Protein AF-0000000086629377 (afdb_homodimer)

Secondary structure (DSSP, 8-state):
--GGGSTT-HHHHHHHHHHHHHHHHHHHHSSSS--HHHHGGGEEEEEEEE-TTS-EEEHHHHHHHHHHS--SSEEEEEEEEEEEEEETTEEEEEEEEEEEESS-TT-EEEEEEEEEEEETTTEEEEEEEEEEEEEE-TTSHHHHHH------/--GGGSTT-HHHHHHHHHHHHHHHHHHHHSSTT--HHHHGGGEEEEEEEE-TTS-EEEHHHHHHHHHHS--SSEEEEEEEEEEEEEETTEEEEEEEEEEEESS-TT-EEEEEEEEEEEETTTEEEEEEEEEEEEEE-TTSHHHHHS------

Nearest PDB structures (foldseek):
  7ekr-assembly1_A  TM=8.069E-01  e=2.373E-04  Gloeocapsa sp. PCC 7513
  1tp6-assembly1_A  TM=6.733E-01  e=4.002E-05  Pseudomonas aeruginosa PAO1
  7qd2-assembly1_C  TM=7.505E-01  e=3.008E-04  Planktothrix agardhii
  7qd0-assembly1_A-2  TM=7.277E-01  e=2.518E-04  Planktothrix agardhii
  8pyh-assembly2_B  TM=7.110E-01  e=2.373E-04  Crinalium epipsammum PCC 9333

Structure (mmCIF, N/CA/C/O backbone):
data_AF-0000000086629377-model_v1
#
loop_
_entity.id
_entity.type
_entity.pdbx_description
1 polymer 'SnoaL-like domain-containing protein'
#
loop_
_atom_site.group_PDB
_atom_site.id
_atom_site.type_symbol
_atom_site.label_atom_id
_atom_site.label_alt_id
_atom_site.label_comp_id
_atom_site.label_asym_id
_atom_site.label_entity_id
_atom_site.label_seq_id
_atom_site.pdbx_PDB_ins_code
_atom_site.Cartn_x
_atom_site.Cartn_y
_atom_site.Cartn_z
_atom_site.occupancy
_atom_site.B_iso_or_equiv
_atom_site.auth_seq_id
_atom_site.auth_comp_id
_atom_site.auth_asym_id
_atom_site.auth_atom_id
_atom_site.pdbx_PDB_model_num
ATOM 1 N N . MET A 1 1 ? -25.188 3.139 -8.797 1 76.56 1 MET A N 1
ATOM 2 C CA . MET A 1 1 ? -23.922 2.58 -8.328 1 76.56 1 MET A CA 1
ATOM 3 C C . MET A 1 1 ? -24.156 1.277 -7.57 1 76.56 1 MET A C 1
ATOM 5 O O . MET A 1 1 ? -25.109 1.164 -6.793 1 76.56 1 MET A O 1
ATOM 9 N N . THR A 1 2 ? -23.484 0.171 -8.008 1 88.5 2 THR A N 1
ATOM 10 C CA . THR A 1 2 ? -23.625 -1.107 -7.316 1 88.5 2 THR A CA 1
ATOM 11 C C . THR A 1 2 ? -23.047 -1.029 -5.906 1 88.5 2 THR A C 1
ATOM 13 O O . THR A 1 2 ? -22.312 -0.097 -5.586 1 88.5 2 THR A O 1
ATOM 16 N N . ALA A 1 3 ? -23.453 -1.93 -5.082 1 90.88 3 ALA A N 1
ATOM 17 C CA . ALA A 1 3 ? -23.078 -1.904 -3.672 1 90.88 3 ALA A CA 1
ATOM 18 C C . ALA A 1 3 ? -21.562 -1.942 -3.514 1 90.88 3 ALA A C 1
ATOM 20 O O . ALA A 1 3 ? -21 -1.254 -2.656 1 90.88 3 ALA A O 1
ATOM 21 N N . ILE A 1 4 ? -20.875 -2.66 -4.344 1 93.69 4 ILE A N 1
ATOM 22 C CA . ILE A 1 4 ? -19.438 -2.814 -4.207 1 93.69 4 ILE A CA 1
ATOM 23 C C . ILE A 1 4 ? -18.734 -1.509 -4.578 1 93.69 4 ILE A C 1
ATOM 25 O O . ILE A 1 4 ? -17.625 -1.236 -4.121 1 93.69 4 ILE A O 1
ATOM 29 N N . GLN A 1 5 ? -19.375 -0.654 -5.352 1 93.06 5 GLN A N 1
ATOM 30 C CA . GLN A 1 5 ? -18.797 0.614 -5.773 1 93.06 5 GLN A CA 1
ATOM 31 C C . GLN A 1 5 ? -19.078 1.717 -4.758 1 93.06 5 GLN A C 1
ATOM 33 O O . GLN A 1 5 ? -18.562 2.826 -4.875 1 93.06 5 GLN A O 1
ATOM 38 N N . GLN A 1 6 ? -19.875 1.44 -3.785 1 90.5 6 GLN A N 1
ATOM 39 C CA . GLN A 1 6 ? -20.297 2.447 -2.816 1 90.5 6 GLN A CA 1
ATOM 40 C C . GLN A 1 6 ? -19.422 2.41 -1.565 1 90.5 6 GLN A C 1
ATOM 42 O O . GLN A 1 6 ? -19.484 1.453 -0.79 1 90.5 6 GLN A O 1
ATOM 47 N N . PRO A 1 7 ? -18.688 3.516 -1.317 1 89.19 7 PRO A N 1
ATOM 48 C CA . PRO A 1 7 ? -17.953 3.559 -0.053 1 89.19 7 PRO A CA 1
ATOM 49 C C . PRO A 1 7 ? -18.859 3.363 1.164 1 89.19 7 PRO A C 1
ATOM 51 O O . PRO A 1 7 ? -19.953 3.928 1.221 1 89.19 7 PRO A O 1
ATOM 54 N N . GLY A 1 8 ? -18.469 2.527 2.035 1 89.12 8 GLY A N 1
ATOM 55 C CA . GLY A 1 8 ? -19.25 2.312 3.248 1 89.12 8 GLY A CA 1
ATOM 56 C C . GLY A 1 8 ? -20.219 1.158 3.137 1 89.12 8 GLY A C 1
ATOM 57 O O . GLY A 1 8 ? -20.938 0.846 4.094 1 89.12 8 GLY A O 1
ATOM 58 N N . SER A 1 9 ? -20.312 0.507 1.993 1 93.38 9 SER A N 1
ATOM 59 C CA . SER A 1 9 ? -21.203 -0.633 1.85 1 93.38 9 SER A CA 1
ATOM 60 C C . SER A 1 9 ? -20.578 -1.904 2.418 1 93.38 9 SER A C 1
ATOM 62 O O . SER A 1 9 ? -19.359 -2.031 2.473 1 93.38 9 SER A O 1
ATOM 64 N N . ILE A 1 10 ? -21.422 -2.818 2.801 1 94.81 10 ILE A N 1
ATOM 65 C CA . ILE A 1 10 ? -20.969 -4.098 3.336 1 94.81 10 ILE A CA 1
ATOM 66 C C . ILE A 1 10 ? -20.281 -4.902 2.234 1 94.81 10 ILE A C 1
ATOM 68 O O . ILE A 1 10 ? -19.266 -5.555 2.477 1 94.81 10 ILE A O 1
ATOM 72 N N . GLU A 1 11 ? -20.797 -4.879 1.024 1 95.56 11 GLU A N 1
ATOM 73 C CA . GLU A 1 11 ? -20.219 -5.602 -0.107 1 95.56 11 GLU A CA 1
ATOM 74 C C . GLU A 1 11 ? -18.797 -5.141 -0.392 1 95.56 11 GLU A C 1
ATOM 76 O O . GLU A 1 11 ? -17.906 -5.961 -0.633 1 95.56 11 GLU A O 1
ATOM 81 N N . ARG A 1 12 ? -18.641 -3.832 -0.34 1 95.75 12 ARG A N 1
ATOM 82 C CA . ARG A 1 12 ? -17.312 -3.273 -0.575 1 95.75 12 ARG A CA 1
ATOM 83 C C . ARG A 1 12 ? -16.344 -3.668 0.538 1 95.75 12 ARG A C 1
ATOM 85 O O . ARG A 1 12 ? -15.195 -4.027 0.273 1 95.75 12 ARG A O 1
ATOM 92 N N . ALA A 1 13 ? -16.797 -3.641 1.765 1 95.94 13 ALA A N 1
ATOM 93 C CA . ALA A 1 13 ? -15.953 -4.02 2.898 1 95.94 13 ALA A CA 1
ATOM 94 C C . ALA A 1 13 ? -15.539 -5.484 2.807 1 95.94 13 ALA A C 1
ATOM 96 O O . ALA A 1 13 ? -14.391 -5.828 3.098 1 95.94 13 ALA A O 1
ATOM 97 N N . ILE A 1 14 ? -16.391 -6.336 2.426 1 96 14 ILE A N 1
ATOM 98 C CA . ILE A 1 14 ? -16.109 -7.754 2.271 1 96 14 ILE A CA 1
ATOM 99 C C . ILE A 1 14 ? -15.078 -7.953 1.161 1 96 14 ILE A C 1
ATOM 101 O O . ILE A 1 14 ? -14.125 -8.719 1.321 1 96 14 ILE A O 1
ATOM 105 N N . ALA A 1 15 ? -15.25 -7.242 0.043 1 97.19 15 ALA A N 1
ATOM 106 C CA . ALA A 1 15 ? -14.336 -7.352 -1.085 1 97.19 15 ALA A CA 1
ATOM 107 C C . ALA A 1 15 ? -12.938 -6.859 -0.705 1 97.19 15 ALA A C 1
ATOM 109 O O . ALA A 1 15 ? -11.938 -7.496 -1.035 1 97.19 15 ALA A O 1
ATOM 110 N N . LEU A 1 16 ? -12.906 -5.738 -0.014 1 97.44 16 LEU A N 1
ATOM 111 C CA . LEU A 1 16 ? -11.633 -5.207 0.45 1 97.44 16 LEU A CA 1
ATOM 112 C C . LEU A 1 16 ? -10.922 -6.211 1.35 1 97.44 16 LEU A C 1
ATOM 114 O O . LEU A 1 16 ? -9.719 -6.445 1.193 1 97.44 16 LEU A O 1
ATOM 118 N N . ALA A 1 17 ? -11.656 -6.805 2.24 1 96.62 17 ALA A N 1
ATOM 119 C CA . ALA A 1 17 ? -11.07 -7.785 3.146 1 96.62 17 ALA A CA 1
ATOM 120 C C . ALA A 1 17 ? -10.539 -8.992 2.379 1 96.62 17 ALA A C 1
ATOM 122 O O . ALA A 1 17 ? -9.445 -9.484 2.658 1 96.62 17 ALA A O 1
ATOM 123 N N . SER A 1 18 ? -11.305 -9.445 1.453 1 97.31 18 SER A N 1
ATOM 124 C CA . SER A 1 18 ? -10.914 -10.602 0.652 1 97.31 18 SER A CA 1
ATOM 125 C C . SER A 1 18 ? -9.664 -10.305 -0.174 1 97.31 18 SER A C 1
ATOM 127 O O . SER A 1 18 ? -8.734 -11.117 -0.22 1 97.31 18 SER A O 1
ATOM 129 N N . ILE A 1 19 ? -9.609 -9.172 -0.84 1 98.5 19 ILE A N 1
ATOM 130 C CA . ILE A 1 19 ? -8.484 -8.789 -1.69 1 98.5 19 ILE A CA 1
ATOM 131 C C . ILE A 1 19 ? -7.23 -8.617 -0.839 1 98.5 19 ILE A C 1
ATOM 133 O O . ILE A 1 19 ? -6.156 -9.109 -1.195 1 98.5 19 ILE A O 1
ATOM 137 N N . ASN A 1 20 ? -7.379 -7.926 0.303 1 98.25 20 ASN A N 1
ATOM 138 C CA . ASN A 1 20 ? -6.238 -7.801 1.205 1 98.25 20 ASN A CA 1
ATOM 139 C C . ASN A 1 20 ? -5.707 -9.164 1.631 1 98.25 20 ASN A C 1
ATOM 141 O O . ASN A 1 20 ? -4.496 -9.398 1.619 1 98.25 20 ASN A O 1
ATOM 145 N N . ALA A 1 21 ? -6.625 -10.07 2.012 1 97.31 21 ALA A N 1
ATOM 146 C CA . ALA A 1 21 ? -6.199 -11.414 2.408 1 97.31 21 ALA A CA 1
ATOM 147 C C . ALA A 1 21 ? -5.43 -12.102 1.282 1 97.31 21 ALA A C 1
ATOM 149 O O . ALA A 1 21 ? -4.402 -12.742 1.524 1 97.31 21 ALA A O 1
ATOM 150 N N . THR A 1 22 ? -5.867 -11.969 0.05 1 98.5 22 THR A N 1
ATOM 151 C CA . THR A 1 22 ? -5.262 -12.641 -1.095 1 98.5 22 THR A CA 1
ATOM 152 C C . THR A 1 22 ? -3.869 -12.086 -1.376 1 98.5 22 THR A C 1
ATOM 154 O O . THR A 1 22 ? -2.912 -12.844 -1.536 1 98.5 22 THR A O 1
ATOM 157 N N . VAL A 1 23 ? -3.721 -10.75 -1.45 1 98.62 23 VAL A N 1
ATOM 158 C CA . VAL A 1 23 ? -2.434 -10.18 -1.836 1 98.62 23 VAL A CA 1
ATOM 159 C C . VAL A 1 23 ? -1.409 -10.422 -0.729 1 98.62 23 VAL A C 1
ATOM 161 O O . VAL A 1 23 ? -0.228 -10.641 -1.005 1 98.62 23 VAL A O 1
ATOM 164 N N . HIS A 1 24 ? -1.848 -10.438 0.529 1 98.56 24 HIS A N 1
ATOM 165 C CA . HIS A 1 24 ? -0.939 -10.766 1.621 1 98.56 24 HIS A CA 1
ATOM 166 C C . HIS A 1 24 ? -0.531 -12.234 1.568 1 98.56 24 HIS A C 1
ATOM 168 O O . HIS A 1 24 ? 0.619 -12.578 1.859 1 98.56 24 HIS A O 1
ATOM 174 N N . ARG A 1 25 ? -1.475 -13.086 1.282 1 98.06 25 ARG A N 1
ATOM 175 C CA . ARG A 1 25 ? -1.135 -14.492 1.145 1 98.06 25 ARG A CA 1
ATOM 176 C C . ARG A 1 25 ? -0.135 -14.711 0.012 1 98.06 25 ARG A C 1
ATOM 178 O O . ARG A 1 25 ? 0.813 -15.484 0.153 1 98.06 25 ARG A O 1
ATOM 185 N N . TYR A 1 26 ? -0.367 -14.039 -1.134 1 98.38 26 TYR A N 1
ATOM 186 C CA . TYR A 1 26 ? 0.582 -14.117 -2.238 1 98.38 26 TYR A CA 1
ATOM 187 C C . TYR A 1 26 ? 1.984 -13.734 -1.783 1 98.38 26 TYR A C 1
ATOM 189 O O . TYR A 1 26 ? 2.947 -14.469 -2.027 1 98.38 26 TYR A O 1
ATOM 197 N N . ALA A 1 27 ? 2.111 -12.617 -1.14 1 98.38 27 ALA A N 1
ATOM 198 C CA . ALA A 1 27 ? 3.406 -12.133 -0.673 1 98.38 27 ALA A CA 1
ATOM 199 C C . ALA A 1 27 ? 4.043 -13.109 0.304 1 98.38 27 ALA A C 1
ATOM 201 O O . ALA A 1 27 ? 5.25 -13.359 0.244 1 98.38 27 ALA A O 1
ATOM 202 N N . TYR A 1 28 ? 3.234 -13.602 1.251 1 97.94 28 TYR A N 1
ATOM 203 C CA . TYR A 1 28 ? 3.711 -14.555 2.242 1 97.94 28 TYR A CA 1
ATOM 204 C C . TYR A 1 28 ? 4.297 -15.797 1.568 1 97.94 28 TYR A C 1
ATOM 206 O O . TYR A 1 28 ? 5.336 -16.297 1.988 1 97.94 28 TYR A O 1
ATOM 214 N N . LEU A 1 29 ? 3.625 -16.219 0.518 1 96.69 29 LEU A N 1
ATOM 215 C CA . LEU A 1 29 ? 4.023 -17.453 -0.15 1 96.69 29 LEU A CA 1
ATOM 216 C C . LEU A 1 29 ? 5.168 -17.203 -1.128 1 96.69 29 LEU A C 1
ATOM 218 O O . LEU A 1 29 ? 5.879 -18.125 -1.516 1 96.69 29 LEU A O 1
ATOM 222 N N . ALA A 1 30 ? 5.359 -15.992 -1.653 1 96.06 30 ALA A N 1
ATOM 223 C CA . ALA A 1 30 ? 6.473 -15.625 -2.523 1 96.06 30 ALA A CA 1
ATOM 224 C C . ALA A 1 30 ? 7.785 -15.586 -1.744 1 96.06 30 ALA A C 1
ATOM 226 O O . ALA A 1 30 ? 8.305 -14.508 -1.444 1 96.06 30 ALA A O 1
ATOM 227 N N . ARG A 1 31 ? 8.242 -16.734 -1.393 1 96.31 31 ARG A N 1
ATOM 228 C CA . ARG A 1 31 ? 9.414 -16.922 -0.545 1 96.31 31 ARG A CA 1
ATOM 229 C C . ARG A 1 31 ? 10.219 -18.141 -0.963 1 96.31 31 ARG A C 1
ATOM 231 O O . ARG A 1 31 ? 9.789 -18.906 -1.832 1 96.31 31 ARG A O 1
ATOM 238 N N . ASP A 1 32 ? 11.461 -18.141 -0.435 1 95.38 32 ASP A N 1
ATOM 239 C CA . ASP A 1 32 ? 12.273 -19.312 -0.702 1 95.38 32 ASP A CA 1
ATOM 240 C C . ASP A 1 32 ? 11.539 -20.594 -0.313 1 95.38 32 ASP A C 1
ATOM 242 O O . ASP A 1 32 ? 10.797 -20.609 0.669 1 95.38 32 ASP A O 1
ATOM 246 N N . ASN A 1 33 ? 11.773 -21.75 -1.127 1 93.19 33 ASN A N 1
ATOM 247 C CA . ASN A 1 33 ? 11.086 -23.016 -0.949 1 93.19 33 ASN A CA 1
ATOM 248 C C . ASN A 1 33 ? 9.57 -22.859 -1.071 1 93.19 33 ASN A C 1
ATOM 250 O O . ASN A 1 33 ? 8.82 -23.344 -0.23 1 93.19 33 ASN A O 1
ATOM 254 N N . LEU A 1 34 ? 9.25 -22.125 -2.082 1 93.19 34 LEU A N 1
ATOM 255 C CA . LEU A 1 34 ? 7.859 -21.781 -2.371 1 93.19 34 LEU A CA 1
ATOM 256 C C . LEU A 1 34 ? 7 -23.031 -2.492 1 93.19 34 LEU A C 1
ATOM 258 O O . LEU A 1 34 ? 7.367 -23.984 -3.195 1 93.19 34 LEU A O 1
ATOM 262 N N . ASP A 1 35 ? 5.918 -23.078 -1.707 1 94.44 35 ASP A N 1
ATOM 263 C CA . ASP A 1 35 ? 4.855 -24.062 -1.852 1 94.44 35 ASP A CA 1
ATOM 264 C C . ASP A 1 35 ? 3.938 -23.719 -3.021 1 94.44 35 ASP A C 1
ATOM 266 O O . ASP A 1 35 ? 2.955 -23 -2.854 1 94.44 35 ASP A O 1
ATOM 270 N N . TRP A 1 36 ? 4.188 -24.328 -4.148 1 94.19 36 TRP A N 1
ATOM 271 C CA . TRP A 1 36 ? 3.484 -23.953 -5.367 1 94.19 36 TRP A CA 1
ATOM 272 C C . TRP A 1 36 ? 2.006 -24.312 -5.277 1 94.19 36 TRP A C 1
ATOM 274 O O . TRP A 1 36 ? 1.149 -23.594 -5.789 1 94.19 36 TRP A O 1
ATOM 284 N N . ASP A 1 37 ? 1.719 -25.406 -4.672 1 95.38 37 ASP A N 1
ATOM 285 C CA . ASP A 1 37 ? 0.328 -25.828 -4.555 1 95.38 37 ASP A CA 1
ATOM 286 C C . ASP A 1 37 ? -0.498 -24.812 -3.781 1 95.38 37 ASP A C 1
ATOM 288 O O . ASP A 1 37 ? -1.653 -24.547 -4.125 1 95.38 37 ASP A O 1
ATOM 292 N N . ALA A 1 38 ? 0.073 -24.297 -2.77 1 96.12 38 ALA A N 1
ATOM 293 C CA . ALA A 1 38 ? -0.6 -23.234 -2.018 1 96.12 38 ALA A CA 1
ATOM 294 C C . ALA A 1 38 ? -0.616 -21.938 -2.803 1 96.12 38 ALA A C 1
ATOM 296 O O . ALA A 1 38 ? -1.614 -21.203 -2.797 1 96.12 38 ALA A O 1
ATOM 297 N N . PHE A 1 39 ? 0.449 -21.688 -3.5 1 96.31 39 PHE A N 1
ATOM 298 C CA . PHE A 1 39 ? 0.668 -20.453 -4.238 1 96.31 39 PHE A CA 1
ATOM 299 C C . PHE A 1 39 ? -0.369 -20.297 -5.344 1 96.31 39 PHE A C 1
ATOM 301 O O . PHE A 1 39 ? -0.991 -19.234 -5.469 1 96.31 39 PHE A O 1
ATOM 308 N N . VAL A 1 40 ? -0.632 -21.297 -6.055 1 95.62 40 VAL A N 1
ATOM 309 C CA . VAL A 1 40 ? -1.479 -21.219 -7.238 1 95.62 40 VAL A CA 1
ATOM 310 C C . VAL A 1 40 ? -2.936 -21.016 -6.82 1 95.62 40 VAL A C 1
ATOM 312 O O . VAL A 1 40 ? -3.768 -20.594 -7.625 1 95.62 40 VAL A O 1
ATOM 315 N N . LYS A 1 41 ? -3.285 -21.234 -5.578 1 95.88 41 LYS A N 1
ATOM 316 C CA . LYS A 1 41 ? -4.637 -21.031 -5.07 1 95.88 41 LYS A CA 1
ATOM 317 C C . LYS A 1 41 ? -4.969 -19.547 -4.957 1 95.88 41 LYS A C 1
ATOM 319 O O . LYS A 1 41 ? -6.137 -19.172 -4.82 1 95.88 41 LYS A O 1
ATOM 324 N N . THR A 1 42 ? -3.988 -18.672 -4.984 1 97.81 42 THR A N 1
ATOM 325 C CA . THR A 1 42 ? -4.234 -17.234 -4.977 1 97.81 42 THR A CA 1
ATOM 326 C C . THR A 1 42 ? -4.484 -16.719 -6.395 1 97.81 42 THR A C 1
ATOM 328 O O . THR A 1 42 ? -4.855 -15.57 -6.582 1 97.81 42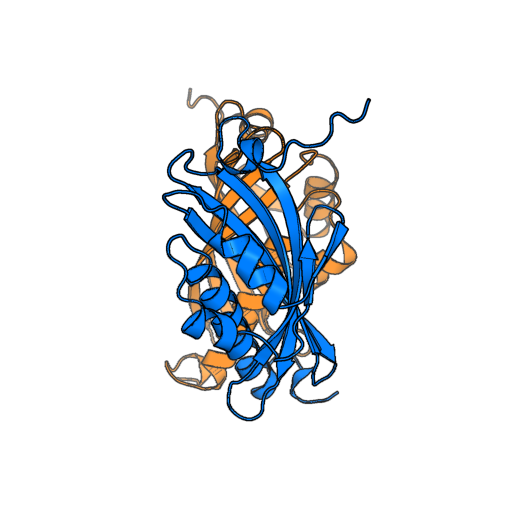 THR A O 1
ATOM 331 N N . LEU A 1 43 ? -4.387 -17.609 -7.434 1 98.12 43 LEU A N 1
ATOM 332 C CA . LEU A 1 43 ? -4.379 -17.172 -8.828 1 98.12 43 LEU A CA 1
ATOM 333 C C . LEU A 1 43 ? -5.645 -17.625 -9.539 1 98.12 43 LEU A C 1
ATOM 335 O O . LEU A 1 43 ? -6.129 -18.734 -9.305 1 98.12 43 LEU A O 1
ATOM 339 N N . HIS A 1 44 ? -6.117 -16.719 -10.383 1 96.88 44 HIS A N 1
ATOM 340 C CA . HIS A 1 44 ? -7.027 -17.172 -11.422 1 96.88 44 HIS A CA 1
ATOM 341 C C . HIS A 1 44 ? -6.359 -18.203 -12.328 1 96.88 44 HIS A C 1
ATOM 343 O O . HIS A 1 44 ? -5.16 -18.094 -12.609 1 96.88 44 HIS A O 1
ATOM 349 N N . PRO A 1 45 ? -7.117 -19.141 -12.836 1 93.69 45 PRO A N 1
ATOM 350 C CA . PRO A 1 45 ? -6.52 -20.188 -13.672 1 93.69 45 PRO A CA 1
ATOM 351 C C . PRO A 1 45 ? -5.797 -19.625 -14.891 1 93.69 45 PRO A C 1
ATOM 353 O O . PRO A 1 45 ? -4.852 -20.234 -15.391 1 93.69 45 PRO A O 1
ATOM 356 N N . GLU A 1 46 ? -6.211 -18.5 -15.375 1 95.25 46 GLU A N 1
ATOM 357 C CA . GLU A 1 46 ? -5.605 -17.906 -16.562 1 95.25 46 GLU A CA 1
ATOM 358 C C . GLU A 1 46 ? -4.773 -16.672 -16.188 1 95.25 46 GLU A C 1
ATOM 360 O O . GLU A 1 46 ? -4.688 -15.727 -16.969 1 95.25 46 GLU A O 1
ATOM 365 N N . ALA A 1 47 ? -4.23 -16.703 -15.008 1 98.12 47 ALA A N 1
ATOM 366 C CA . ALA A 1 47 ? -3.463 -15.547 -14.531 1 98.12 47 ALA A CA 1
ATOM 367 C C . ALA A 1 47 ? -2.25 -15.297 -15.422 1 98.12 47 ALA A C 1
ATOM 369 O O . ALA A 1 47 ? -1.637 -16.234 -15.93 1 98.12 47 ALA A O 1
ATOM 370 N N . ARG A 1 48 ? -1.928 -14.031 -15.617 1 98.5 48 ARG A N 1
ATOM 371 C CA . ARG A 1 48 ? -0.767 -13.602 -16.391 1 98.5 48 ARG A CA 1
ATOM 372 C C . ARG A 1 48 ? 0.167 -12.75 -15.539 1 98.5 48 ARG A C 1
ATOM 374 O O . ARG A 1 48 ? -0.285 -12 -14.664 1 98.5 48 ARG A O 1
ATOM 381 N N . PHE A 1 49 ? 1.419 -12.82 -15.867 1 97.75 49 PHE A N 1
ATOM 382 C CA . PHE A 1 49 ? 2.461 -12.094 -15.148 1 97.75 49 PHE A CA 1
ATOM 383 C C . PHE A 1 49 ? 3.271 -11.227 -16.109 1 97.75 49 PHE A C 1
ATOM 385 O O . PHE A 1 49 ? 3.789 -11.719 -17.109 1 97.75 49 PHE A O 1
ATOM 392 N N . HIS A 1 50 ? 3.316 -9.977 -15.781 1 97.56 50 HIS A N 1
ATOM 393 C CA . HIS A 1 50 ? 4.105 -9.008 -16.547 1 97.56 50 HIS A CA 1
ATOM 394 C C . HIS A 1 50 ? 5.41 -8.672 -15.82 1 97.56 50 HIS A C 1
ATOM 396 O O . HIS A 1 50 ? 5.395 -8.023 -14.766 1 97.56 50 HIS A O 1
ATOM 402 N N . LEU A 1 51 ? 6.48 -9.016 -16.359 1 93.19 51 LEU A N 1
ATOM 403 C CA . LEU A 1 51 ? 7.781 -8.977 -15.695 1 93.19 51 LEU A CA 1
ATOM 404 C C . LEU A 1 51 ? 8.492 -7.66 -15.984 1 93.19 51 LEU A C 1
ATOM 406 O O . LEU A 1 51 ? 8.188 -6.984 -16.969 1 93.19 51 LEU A O 1
ATOM 410 N N . PRO A 1 52 ? 9.453 -7.344 -15.148 1 88.06 52 PRO A N 1
ATOM 411 C CA . PRO A 1 52 ? 10.195 -6.094 -15.336 1 88.06 52 PRO A CA 1
ATOM 412 C C . PRO A 1 52 ? 10.922 -6.027 -16.672 1 88.06 52 PRO A C 1
ATOM 414 O O . PRO A 1 52 ? 11.133 -4.938 -17.219 1 88.06 52 PRO A O 1
ATOM 417 N N . ASN A 1 53 ? 11.289 -7.125 -17.188 1 86.31 53 ASN A N 1
ATOM 418 C CA . ASN A 1 53 ? 12.023 -7.133 -18.453 1 86.31 53 ASN A CA 1
ATOM 419 C C . ASN A 1 53 ? 11.086 -6.969 -19.641 1 86.31 53 ASN A C 1
ATOM 421 O O . ASN A 1 53 ? 11.523 -7.027 -20.797 1 86.31 53 ASN A O 1
ATOM 425 N N . GLY A 1 54 ? 9.797 -6.883 -19.406 1 90.56 54 GLY A N 1
ATOM 426 C CA . GLY A 1 54 ? 8.828 -6.633 -20.453 1 90.56 54 GLY A CA 1
ATOM 427 C C . GLY A 1 54 ? 8.078 -7.879 -20.891 1 90.56 54 GLY A C 1
ATOM 428 O O . GLY A 1 54 ? 7.059 -7.789 -21.578 1 90.56 54 GLY A O 1
ATOM 429 N N . ALA A 1 55 ? 8.523 -9.047 -20.547 1 93.06 55 ALA A N 1
ATOM 430 C CA . ALA A 1 55 ? 7.875 -10.297 -20.922 1 93.06 55 ALA A CA 1
ATOM 431 C C . ALA A 1 55 ? 6.559 -10.492 -20.172 1 93.06 55 ALA A C 1
ATOM 433 O O . ALA A 1 55 ? 6.422 -10.031 -19.031 1 93.06 55 ALA A O 1
ATOM 434 N N . THR A 1 56 ? 5.648 -11.039 -20.875 1 97.81 56 THR A N 1
ATOM 435 C CA . THR A 1 56 ? 4.43 -11.539 -20.25 1 97.81 56 THR A CA 1
ATOM 436 C C . THR A 1 56 ? 4.383 -13.062 -20.281 1 97.81 56 THR A C 1
ATOM 438 O O . THR A 1 56 ? 4.555 -13.664 -21.344 1 97.81 56 THR A O 1
ATOM 441 N N . VAL A 1 57 ? 4.137 -13.672 -19.125 1 97.31 57 VAL A N 1
ATOM 442 C CA . VAL A 1 57 ? 4.234 -15.133 -19.094 1 97.31 57 VAL A CA 1
ATOM 443 C C . VAL A 1 57 ? 3.002 -15.711 -18.406 1 97.31 57 VAL A C 1
ATOM 445 O O . VAL A 1 57 ? 2.305 -15.008 -17.656 1 97.31 57 VAL A O 1
ATOM 448 N N . SER A 1 58 ? 2.746 -17 -18.641 1 97.19 58 SER A N 1
ATOM 449 C CA . SER A 1 58 ? 1.671 -17.75 -18 1 97.19 58 SER A CA 1
ATOM 450 C C . SER A 1 58 ? 2.072 -18.203 -16.609 1 97.19 58 SER A C 1
ATOM 452 O O . SER A 1 58 ? 3.227 -18.047 -16.203 1 97.19 58 SER A O 1
ATOM 454 N N . SER A 1 59 ? 1.06 -18.766 -15.875 1 95.44 59 SER A N 1
ATOM 455 C CA . SER A 1 59 ? 1.335 -19.312 -14.555 1 95.44 59 SER A CA 1
ATOM 456 C C . SER A 1 59 ? 2.342 -20.453 -14.617 1 95.44 59 SER A C 1
ATOM 458 O O . SER A 1 59 ? 3.191 -20.594 -13.742 1 95.44 59 SER A O 1
ATOM 460 N N . ALA A 1 60 ? 2.229 -21.266 -15.641 1 93.44 60 ALA A N 1
ATOM 461 C CA . ALA A 1 60 ? 3.152 -22.375 -15.805 1 93.44 60 ALA A CA 1
ATOM 462 C C . ALA A 1 60 ? 4.586 -21.891 -16 1 93.44 60 ALA A C 1
ATOM 464 O O . ALA A 1 60 ? 5.52 -22.438 -15.406 1 93.44 60 ALA A O 1
ATOM 465 N N . GLU A 1 61 ? 4.73 -20.938 -16.812 1 94.12 61 GLU A N 1
ATOM 466 C CA . GLU A 1 61 ? 6.051 -20.359 -17.031 1 94.12 61 GLU A CA 1
ATOM 467 C C . GLU A 1 61 ? 6.559 -19.656 -15.781 1 94.12 61 GLU A C 1
ATOM 469 O O . GLU A 1 61 ? 7.75 -19.719 -15.461 1 94.12 61 GLU A O 1
ATOM 474 N N . TRP A 1 62 ? 5.68 -18.969 -15.078 1 92.81 62 TRP A N 1
ATOM 475 C CA . TRP A 1 62 ? 6.035 -18.297 -13.836 1 92.81 62 TRP A CA 1
ATOM 476 C C . TRP A 1 62 ? 6.543 -19.281 -12.797 1 92.81 62 TRP A C 1
ATOM 478 O O . TRP A 1 62 ? 7.527 -19.016 -12.102 1 92.81 62 TRP A O 1
ATOM 488 N N . LYS A 1 63 ? 5.91 -20.375 -12.742 1 91.94 63 LYS A N 1
ATOM 489 C CA . LYS A 1 63 ? 6.359 -21.438 -11.852 1 91.94 63 LYS A CA 1
ATOM 490 C C . LYS A 1 63 ? 7.836 -21.75 -12.07 1 91.94 63 LYS A C 1
ATOM 492 O O . LYS A 1 63 ? 8.609 -21.828 -11.117 1 91.94 63 LYS A O 1
ATOM 497 N N . HIS A 1 64 ? 8.219 -21.859 -13.289 1 91 64 HIS A N 1
ATOM 498 C CA . HIS A 1 64 ? 9.602 -22.188 -13.625 1 91 64 HIS A CA 1
ATOM 499 C C . HIS A 1 64 ? 10.555 -21.078 -13.203 1 91 64 HIS A C 1
ATOM 501 O O . HIS A 1 64 ? 11.625 -21.344 -12.664 1 91 64 HIS A O 1
ATOM 507 N N . ILE A 1 65 ? 10.133 -19.922 -13.43 1 86.69 65 ILE A N 1
ATOM 508 C CA . ILE A 1 65 ? 10.984 -18.781 -13.148 1 86.69 65 ILE A CA 1
ATOM 509 C C . ILE A 1 65 ? 11.203 -18.656 -11.641 1 86.69 65 ILE A C 1
ATOM 511 O O . ILE A 1 65 ? 12.336 -18.516 -11.18 1 86.69 65 ILE A O 1
ATOM 515 N N . VAL A 1 66 ? 10.164 -18.766 -10.875 1 86.94 66 VAL A N 1
ATOM 516 C CA . VAL A 1 66 ? 10.25 -18.484 -9.445 1 86.94 66 VAL A CA 1
ATOM 517 C C . VAL A 1 66 ? 10.922 -19.656 -8.734 1 86.94 66 VAL A C 1
ATOM 519 O O . VAL A 1 66 ? 11.562 -19.484 -7.691 1 86.94 66 VAL A O 1
ATOM 522 N N . LEU A 1 67 ? 10.906 -20.875 -9.281 1 85.25 67 LEU A N 1
ATOM 523 C CA . LEU A 1 67 ? 11.469 -22.047 -8.609 1 85.25 67 LEU A CA 1
ATOM 524 C C . LEU A 1 67 ? 12.938 -22.219 -8.977 1 85.25 67 LEU A C 1
ATOM 526 O O . LEU A 1 67 ? 13.688 -22.875 -8.25 1 85.25 67 LEU A O 1
ATOM 530 N N . ASN A 1 68 ? 13.383 -21.703 -10.062 1 81 68 ASN A N 1
ATOM 531 C CA . ASN A 1 68 ? 14.727 -22.031 -10.523 1 81 68 ASN A CA 1
ATOM 532 C C . ASN A 1 68 ? 15.742 -20.984 -10.07 1 81 68 ASN A C 1
ATOM 534 O O . ASN A 1 68 ? 16.953 -21.25 -10.047 1 81 68 ASN A O 1
ATOM 538 N N . ASP A 1 69 ? 15.445 -19.875 -9.703 1 79.25 69 ASP A N 1
ATOM 539 C CA . ASP A 1 69 ? 16.406 -18.844 -9.336 1 79.25 69 ASP A CA 1
ATOM 540 C C . ASP A 1 69 ? 15.898 -18.016 -8.156 1 79.25 69 ASP A C 1
ATOM 542 O O . ASP A 1 69 ? 15.523 -16.859 -8.32 1 79.25 69 ASP A O 1
ATOM 546 N N . GLN A 1 70 ? 16.125 -18.703 -6.977 1 86.25 70 GLN A N 1
ATOM 547 C CA . GLN A 1 70 ? 15.672 -18.031 -5.766 1 86.25 70 GLN A CA 1
ATOM 548 C C . GLN A 1 70 ? 16.844 -17.688 -4.848 1 86.25 70 GLN A C 1
ATOM 550 O O . GLN A 1 70 ? 17.859 -18.406 -4.828 1 86.25 70 GLN A O 1
ATOM 555 N N . ALA A 1 71 ? 16.688 -16.641 -4.156 1 92.94 71 ALA A N 1
ATOM 556 C CA . ALA A 1 71 ? 17.578 -16.391 -3.031 1 92.94 71 ALA A CA 1
ATOM 557 C C . ALA A 1 71 ? 17.438 -17.469 -1.962 1 92.94 71 ALA A C 1
ATOM 559 O O . ALA A 1 71 ? 16.391 -18.125 -1.873 1 92.94 71 ALA A O 1
ATOM 560 N N . LYS A 1 72 ? 18.5 -17.75 -1.171 1 95.5 72 LYS A N 1
ATOM 561 C CA . LYS A 1 72 ? 18.438 -18.734 -0.093 1 95.5 72 LYS A CA 1
ATOM 562 C C . LYS A 1 72 ? 17.391 -18.344 0.949 1 95.5 72 LYS A C 1
ATOM 564 O O . LYS A 1 72 ? 16.766 -19.219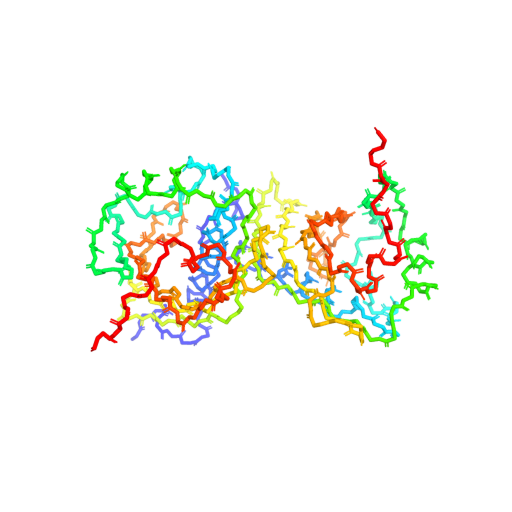 1.548 1 95.5 72 LYS A O 1
ATOM 569 N N . TYR A 1 73 ? 17.297 -17.125 1.192 1 97.81 73 TYR A N 1
ATOM 570 C CA . TYR A 1 73 ? 16.266 -16.531 2.045 1 97.81 73 TYR A CA 1
ATOM 571 C C . TYR A 1 73 ? 15.641 -15.305 1.383 1 97.81 73 TYR A C 1
ATOM 573 O O . TYR A 1 73 ? 16.344 -14.414 0.922 1 97.81 73 TYR A O 1
ATOM 581 N N . ILE A 1 74 ? 14.312 -15.281 1.272 1 97.19 74 ILE A N 1
ATOM 582 C CA . ILE A 1 74 ? 13.656 -14.117 0.691 1 97.19 74 ILE A CA 1
ATOM 583 C C . ILE A 1 74 ? 12.266 -13.953 1.29 1 97.19 74 ILE A C 1
ATOM 585 O O . ILE A 1 74 ? 11.508 -14.922 1.403 1 97.19 74 ILE A O 1
ATOM 589 N N . ARG A 1 75 ? 11.953 -12.75 1.85 1 98.25 75 ARG A N 1
ATOM 590 C CA . ARG A 1 75 ? 10.641 -12.359 2.35 1 98.25 75 ARG A CA 1
ATOM 591 C C . ARG A 1 75 ? 10.195 -11.039 1.736 1 98.25 75 ARG A C 1
ATOM 593 O O . ARG A 1 75 ? 10.938 -10.055 1.749 1 98.25 75 ARG A O 1
ATOM 600 N N . HIS A 1 76 ? 9.062 -11.023 1.079 1 98.06 76 HIS A N 1
ATOM 601 C CA . HIS A 1 76 ? 8.43 -9.797 0.608 1 98.06 76 HIS A CA 1
ATOM 602 C C . HIS A 1 76 ? 7.5 -9.219 1.669 1 98.06 76 HIS A C 1
ATOM 604 O O . HIS A 1 76 ? 6.594 -9.898 2.15 1 98.06 76 HIS A O 1
ATOM 610 N N . HIS A 1 77 ? 7.719 -8.016 2.049 1 98.25 77 HIS A N 1
ATOM 611 C CA . HIS A 1 77 ? 6.887 -7.289 3.002 1 98.25 77 HIS A CA 1
ATOM 612 C C . HIS A 1 77 ? 6.004 -6.266 2.293 1 98.25 77 HIS A C 1
ATOM 614 O O . HIS A 1 77 ? 6.496 -5.246 1.808 1 98.25 77 HIS A O 1
ATOM 620 N N . LEU A 1 78 ? 4.68 -6.605 2.193 1 98.44 78 LEU A N 1
ATOM 621 C CA . LEU A 1 78 ? 3.76 -5.586 1.703 1 98.44 78 LEU A CA 1
ATOM 622 C C . LEU A 1 78 ? 3.561 -4.488 2.742 1 98.44 78 LEU A C 1
ATOM 624 O O . LEU A 1 78 ? 3.447 -4.773 3.938 1 98.44 78 LEU A O 1
ATOM 628 N N . THR A 1 79 ? 3.529 -3.281 2.277 1 97.81 79 THR A N 1
ATOM 629 C CA . THR A 1 79 ? 3.428 -2.164 3.209 1 97.81 79 THR A CA 1
ATOM 630 C C . THR A 1 79 ? 2.219 -1.292 2.877 1 97.81 79 THR A C 1
ATOM 632 O O . THR A 1 79 ? 1.113 -1.546 3.359 1 97.81 79 THR A O 1
ATOM 635 N N . THR A 1 80 ? 2.324 -0.402 1.849 1 98.31 80 THR A N 1
ATOM 636 C CA . THR A 1 80 ? 1.238 0.466 1.408 1 98.31 80 THR A CA 1
ATOM 637 C C . THR A 1 80 ? 0.445 -0.189 0.282 1 98.31 80 THR A C 1
ATOM 639 O O . THR A 1 80 ? 1.003 -0.52 -0.767 1 98.31 80 THR A O 1
ATOM 642 N N . ILE A 1 81 ? -0.883 -0.414 0.557 1 98.69 81 ILE A N 1
ATOM 643 C CA . ILE A 1 81 ? -1.742 -1.092 -0.408 1 98.69 81 ILE A CA 1
ATOM 644 C C . ILE A 1 81 ? -2.947 -0.213 -0.733 1 98.69 81 ILE A C 1
ATOM 646 O O . ILE A 1 81 ? -3.645 0.256 0.17 1 98.69 81 ILE A O 1
ATOM 650 N N . VAL A 1 82 ? -3.182 -0.049 -2.037 1 98.62 82 VAL A N 1
ATOM 651 C CA . VAL A 1 82 ? -4.34 0.702 -2.51 1 98.62 82 VAL A CA 1
ATOM 652 C C . VAL A 1 82 ? -5.172 -0.169 -3.451 1 98.62 82 VAL A C 1
ATOM 654 O O . VAL A 1 82 ? -4.629 -0.813 -4.352 1 98.62 82 VAL A O 1
ATOM 657 N N . ILE A 1 83 ? -6.484 -0.176 -3.211 1 98.5 83 ILE A N 1
ATOM 658 C CA . ILE A 1 83 ? -7.395 -1.004 -3.998 1 98.5 83 ILE A CA 1
ATOM 659 C C . ILE A 1 83 ? -8.461 -0.125 -4.648 1 98.5 83 ILE A C 1
ATOM 661 O O . ILE A 1 83 ? -9.102 0.687 -3.979 1 98.5 83 ILE A O 1
ATOM 665 N N . ASP A 1 84 ? -8.625 -0.221 -5.938 1 97.75 84 ASP A N 1
ATOM 666 C CA . ASP A 1 84 ? -9.656 0.453 -6.723 1 97.75 84 ASP A CA 1
ATOM 667 C C . ASP A 1 84 ? -10.547 -0.558 -7.445 1 97.75 84 ASP A C 1
ATOM 669 O O . ASP A 1 84 ? -10.047 -1.475 -8.102 1 97.75 84 ASP A O 1
ATOM 673 N N . PHE A 1 85 ? -11.812 -0.339 -7.289 1 97.56 85 PHE A N 1
ATOM 674 C CA . PHE A 1 85 ? -12.742 -1.153 -8.055 1 97.56 85 PHE A CA 1
ATOM 675 C C . PHE A 1 85 ? -13.109 -0.473 -9.367 1 97.56 85 PHE A C 1
ATOM 677 O O . PHE A 1 85 ? -13.812 0.537 -9.375 1 97.56 85 PHE A O 1
ATOM 684 N N . THR A 1 86 ? -12.641 -1.09 -10.484 1 97.12 86 THR A N 1
ATOM 685 C CA . THR A 1 86 ? -12.867 -0.485 -11.789 1 97.12 86 THR A CA 1
ATOM 686 C C . THR A 1 86 ? -14.164 -1.005 -12.398 1 97.12 86 THR A C 1
ATOM 688 O O . THR A 1 86 ? -14.773 -0.336 -13.242 1 97.12 86 THR A O 1
ATOM 691 N N . LYS A 1 87 ? -14.547 -2.139 -12.109 1 97.19 87 LYS A N 1
ATOM 692 C CA . LYS A 1 87 ? -15.828 -2.791 -12.359 1 97.19 87 LYS A CA 1
ATOM 693 C C . LYS A 1 87 ? -16.297 -3.578 -11.141 1 97.19 87 LYS A C 1
ATOM 695 O O . LYS A 1 87 ? -15.555 -3.723 -10.164 1 97.19 87 LYS A O 1
ATOM 700 N N . ASP A 1 88 ? -17.5 -4.008 -11.211 1 96.44 88 ASP A N 1
ATOM 701 C CA . ASP A 1 88 ? -18.016 -4.809 -10.102 1 96.44 88 ASP A CA 1
ATOM 702 C C . ASP A 1 88 ? -17.219 -6.094 -9.93 1 96.44 88 ASP A C 1
ATOM 704 O O . ASP A 1 88 ? -17.109 -6.621 -8.82 1 96.44 88 ASP A O 1
ATOM 708 N N . THR A 1 89 ? -16.609 -6.562 -11.023 1 97 89 THR A N 1
ATOM 709 C CA . THR A 1 89 ? -15.922 -7.848 -10.992 1 97 89 THR A CA 1
ATOM 710 C C . THR A 1 89 ? -14.43 -7.68 -11.289 1 97 89 THR A C 1
ATOM 712 O O . THR A 1 89 ? -13.758 -8.633 -11.68 1 97 89 THR A O 1
ATOM 715 N N . VAL A 1 90 ? -13.93 -6.445 -11.211 1 98.38 90 VAL A N 1
ATOM 716 C CA . VAL A 1 90 ? -12.516 -6.188 -11.453 1 98.38 90 VAL A CA 1
ATOM 717 C C . VAL A 1 90 ? -11.984 -5.184 -10.43 1 98.38 90 VAL A C 1
ATOM 719 O O . VAL A 1 90 ? -12.516 -4.078 -10.305 1 98.38 90 VAL A O 1
ATOM 722 N N . ALA A 1 91 ? -11.031 -5.594 -9.703 1 98.62 91 ALA A N 1
ATOM 723 C CA . ALA A 1 91 ? -10.32 -4.699 -8.789 1 98.62 91 ALA A CA 1
ATOM 724 C C . ALA A 1 91 ? -8.844 -4.598 -9.156 1 98.62 91 ALA A C 1
ATOM 726 O O . ALA A 1 91 ? -8.234 -5.574 -9.602 1 98.62 91 ALA A O 1
ATOM 727 N N . GLN A 1 92 ? -8.312 -3.42 -9.016 1 98.81 92 GLN A N 1
ATOM 728 C CA . GLN A 1 92 ? -6.875 -3.172 -9.109 1 98.81 92 GLN A CA 1
ATOM 729 C C . GLN A 1 92 ? -6.277 -2.889 -7.73 1 98.81 92 GLN A C 1
ATOM 731 O O . GLN A 1 92 ? -6.785 -2.045 -6.992 1 98.81 92 GLN A O 1
ATOM 736 N N . ALA A 1 93 ? -5.332 -3.652 -7.363 1 98.81 93 ALA A N 1
ATOM 737 C CA . ALA A 1 93 ? -4.617 -3.404 -6.113 1 98.81 93 ALA A CA 1
ATOM 738 C C . ALA A 1 93 ? -3.15 -3.072 -6.379 1 98.81 93 ALA A C 1
ATOM 740 O O . ALA A 1 93 ? -2.445 -3.838 -7.043 1 98.81 93 ALA A O 1
ATOM 741 N N . SER A 1 94 ? -2.686 -1.924 -5.98 1 98.81 94 SER A N 1
ATOM 742 C CA . SER A 1 94 ? -1.277 -1.544 -5.969 1 98.81 94 SER A CA 1
ATOM 743 C C . SER A 1 94 ? -0.667 -1.716 -4.582 1 98.81 94 SER A C 1
ATOM 745 O O . SER A 1 94 ? -1.16 -1.146 -3.607 1 98.81 94 SER A O 1
ATOM 747 N N . ALA A 1 95 ? 0.346 -2.537 -4.496 1 98.75 95 ALA A N 1
ATOM 748 C CA . ALA A 1 95 ? 0.987 -2.828 -3.215 1 98.75 95 ALA A CA 1
ATOM 749 C C . ALA A 1 95 ? 2.48 -2.514 -3.266 1 98.75 95 ALA A C 1
ATOM 751 O O . ALA A 1 95 ? 3.217 -3.1 -4.062 1 98.75 95 ALA A O 1
ATOM 752 N N . GLN A 1 96 ? 2.879 -1.543 -2.471 1 98.69 96 GLN A N 1
ATOM 753 C CA . GLN A 1 96 ? 4.312 -1.318 -2.299 1 98.69 96 GLN A CA 1
ATOM 754 C C . GLN A 1 96 ? 4.941 -2.414 -1.445 1 98.69 96 GLN A C 1
ATOM 756 O O . GLN A 1 96 ? 4.328 -2.896 -0.491 1 98.69 96 GLN A O 1
ATOM 761 N N . PHE A 1 97 ? 6.176 -2.791 -1.821 1 98.5 97 PHE A N 1
ATOM 762 C CA . PHE A 1 97 ? 6.809 -3.855 -1.052 1 98.5 97 PHE A CA 1
ATOM 763 C C . PHE A 1 97 ? 8.273 -3.531 -0.777 1 98.5 97 PHE A C 1
ATOM 765 O O . PHE A 1 97 ? 8.898 -2.785 -1.532 1 98.5 97 PHE A O 1
ATOM 772 N N . LEU A 1 98 ? 8.797 -4.004 0.312 1 98.31 98 LEU A N 1
ATOM 773 C CA . LEU A 1 98 ? 10.203 -4.145 0.68 1 98.31 98 LEU A CA 1
ATOM 774 C C . LEU A 1 98 ? 10.602 -5.617 0.771 1 98.31 98 LEU A C 1
ATOM 776 O O . LEU A 1 98 ? 9.828 -6.438 1.275 1 98.31 98 LEU A O 1
ATOM 780 N N . THR A 1 99 ? 11.805 -5.93 0.308 1 98.19 99 THR A N 1
ATOM 781 C CA . THR A 1 99 ? 12.227 -7.328 0.301 1 98.19 99 THR A CA 1
ATOM 782 C C . THR A 1 99 ? 13.492 -7.52 1.127 1 98.19 99 THR A C 1
ATOM 784 O O . THR A 1 99 ? 14.461 -6.77 0.976 1 98.19 99 THR A O 1
ATOM 787 N N . VAL A 1 100 ? 13.461 -8.523 2.012 1 98.12 100 VAL A N 1
ATOM 788 C CA . VAL A 1 100 ? 14.633 -8.961 2.762 1 98.12 100 VAL A CA 1
ATOM 789 C C . VAL A 1 100 ? 15.164 -10.273 2.178 1 98.12 100 VAL A C 1
ATOM 791 O O . VAL A 1 100 ? 14.391 -11.188 1.888 1 98.12 100 VAL A O 1
ATOM 794 N N . THR A 1 101 ? 16.469 -10.328 1.942 1 97.75 101 THR A N 1
ATOM 795 C CA . THR A 1 101 ? 17.141 -11.562 1.551 1 97.75 101 THR A CA 1
ATOM 796 C C . THR A 1 101 ? 18.312 -11.867 2.475 1 97.75 101 THR A C 1
ATOM 798 O O . THR A 1 101 ? 18.578 -11.109 3.41 1 97.75 101 THR A O 1
ATOM 801 N N . ASP A 1 102 ? 18.906 -13.039 2.199 1 97.81 102 ASP A N 1
ATOM 802 C CA . ASP A 1 102 ? 20.109 -13.383 2.949 1 97.81 102 ASP A CA 1
ATOM 803 C C . ASP A 1 102 ? 21.25 -12.445 2.604 1 97.81 102 ASP A C 1
ATOM 805 O O . ASP A 1 102 ? 22.25 -12.383 3.324 1 97.81 102 ASP A O 1
ATOM 809 N N . TRP A 1 103 ? 21.141 -11.641 1.581 1 97.06 103 TRP A N 1
ATOM 810 C CA . TRP A 1 103 ? 22.203 -10.75 1.137 1 97.06 103 TRP A CA 1
ATOM 811 C C . TRP A 1 103 ? 22.047 -9.359 1.74 1 97.06 103 TRP A C 1
ATOM 813 O O . TRP A 1 103 ? 23.031 -8.672 2 1 97.06 103 TRP A O 1
ATOM 823 N N . SER A 1 104 ? 20.812 -8.969 1.94 1 96.31 104 SER A N 1
ATOM 824 C CA . SER A 1 104 ? 20.531 -7.594 2.338 1 96.31 104 SER A CA 1
ATOM 825 C C . SER A 1 104 ? 19.156 -7.477 3.006 1 96.31 104 SER A C 1
ATOM 827 O O . SER A 1 104 ? 18.203 -8.125 2.58 1 96.31 104 SER A O 1
ATOM 829 N N . THR A 1 105 ? 18.984 -6.574 3.992 1 95.12 105 THR A N 1
ATOM 830 C CA . THR A 1 105 ? 17.719 -6.359 4.699 1 95.12 105 THR A CA 1
ATOM 831 C C . THR A 1 105 ? 16.75 -5.562 3.838 1 95.12 105 THR A C 1
ATOM 833 O O . THR A 1 105 ? 15.531 -5.629 4.047 1 95.12 105 THR A O 1
ATOM 836 N N . CYS A 1 106 ? 17.188 -4.777 2.957 1 96.81 106 CYS A N 1
ATOM 837 C CA . CYS A 1 106 ? 16.375 -4.16 1.912 1 96.81 106 CYS A CA 1
ATOM 838 C C . CYS A 1 106 ? 17 -4.391 0.537 1 96.81 106 CYS A C 1
ATOM 840 O O . CYS A 1 106 ? 17.609 -3.482 -0.035 1 96.81 106 CYS A O 1
ATOM 842 N N . ASP A 1 107 ? 16.781 -5.594 0.089 1 97.44 107 ASP A N 1
ATOM 843 C CA . ASP A 1 107 ? 17.438 -6.09 -1.112 1 97.44 107 ASP A CA 1
ATOM 844 C C . ASP A 1 107 ? 16.891 -5.406 -2.363 1 97.44 107 ASP A C 1
ATOM 846 O O . ASP A 1 107 ? 17.656 -4.98 -3.229 1 97.44 107 ASP A O 1
ATOM 850 N N . HIS A 1 108 ? 15.633 -5.375 -2.521 1 96.81 108 HIS A N 1
ATOM 851 C CA . HIS A 1 108 ? 14.938 -4.688 -3.607 1 96.81 108 HIS A CA 1
ATOM 852 C C . HIS A 1 108 ? 13.547 -4.234 -3.18 1 96.81 108 HIS A C 1
ATOM 854 O O . HIS A 1 108 ? 13.023 -4.711 -2.17 1 96.81 108 HIS A O 1
ATOM 860 N N . TRP A 1 109 ? 13.031 -3.217 -3.84 1 97.94 109 TRP A N 1
ATOM 861 C CA . TRP A 1 109 ? 11.727 -2.645 -3.525 1 97.94 109 TRP A CA 1
ATOM 862 C C . TRP A 1 109 ? 11.016 -2.174 -4.789 1 97.94 109 TRP A C 1
ATOM 864 O O . TRP A 1 109 ? 11.641 -2.039 -5.844 1 97.94 109 TRP A O 1
ATOM 874 N N . GLY A 1 110 ? 9.758 -2.008 -4.719 1 97.88 110 GLY A N 1
ATOM 875 C CA . GLY A 1 110 ? 8.93 -1.542 -5.82 1 97.88 110 GLY A CA 1
ATOM 876 C C . GLY A 1 110 ? 7.445 -1.724 -5.574 1 97.88 110 GLY A C 1
ATOM 877 O O . GLY A 1 110 ? 6.969 -1.52 -4.453 1 97.88 110 GLY A O 1
ATOM 878 N N . GLU A 1 111 ? 6.77 -1.983 -6.672 1 98.5 111 GLU A N 1
ATOM 879 C CA . GLU A 1 111 ? 5.312 -2.082 -6.617 1 98.5 111 GLU A CA 1
ATOM 880 C C . GLU A 1 111 ? 4.812 -3.307 -7.379 1 98.5 111 GLU A C 1
ATOM 882 O O . GLU A 1 111 ? 5.258 -3.572 -8.5 1 98.5 111 GLU A O 1
ATOM 887 N N . TRP A 1 112 ? 3.979 -4.094 -6.676 1 98.69 112 TRP A N 1
ATOM 888 C CA . TRP A 1 112 ? 3.166 -5.09 -7.363 1 98.69 112 TRP A CA 1
ATOM 889 C C . TRP A 1 112 ? 1.793 -4.523 -7.715 1 98.69 112 TRP A C 1
ATOM 891 O O . TRP A 1 112 ? 1.088 -4.008 -6.844 1 98.69 112 TRP A O 1
ATOM 901 N N . GLN A 1 113 ? 1.476 -4.586 -8.945 1 98.81 113 GLN A N 1
ATOM 902 C CA . GLN A 1 113 ? 0.149 -4.191 -9.406 1 98.81 113 GLN A CA 1
ATOM 903 C C . GLN A 1 113 ? -0.691 -5.41 -9.773 1 98.81 113 GLN A C 1
ATOM 905 O O . GLN A 1 113 ? -0.426 -6.074 -10.781 1 98.81 113 GLN A O 1
ATOM 910 N N . PHE A 1 114 ? -1.688 -5.648 -9.023 1 98.88 114 PHE A N 1
ATOM 911 C CA . PHE A 1 114 ? -2.561 -6.801 -9.203 1 98.88 114 PHE A CA 1
ATOM 912 C C . PHE A 1 114 ? -3.846 -6.402 -9.922 1 98.88 114 PHE A C 1
ATOM 914 O O . PHE A 1 114 ? -4.402 -5.336 -9.656 1 98.88 114 PHE A O 1
ATOM 921 N N . THR A 1 115 ? -4.277 -7.215 -10.789 1 98.88 115 THR A N 1
ATOM 922 C CA . THR A 1 115 ? -5.68 -7.277 -11.188 1 98.88 115 THR A CA 1
ATOM 923 C C . THR A 1 115 ? -6.363 -8.5 -10.578 1 98.88 115 THR A C 1
ATOM 925 O O . THR A 1 115 ? -5.836 -9.609 -10.648 1 98.88 115 THR A O 1
ATOM 928 N N . LEU A 1 116 ? -7.484 -8.25 -9.906 1 98.81 116 LEU A N 1
ATOM 929 C CA . LEU A 1 116 ? -8.18 -9.352 -9.25 1 98.81 116 LEU A CA 1
ATOM 930 C C . LEU A 1 116 ? -9.617 -9.461 -9.734 1 98.81 116 LEU A C 1
ATOM 932 O O . LEU A 1 116 ? -10.234 -8.453 -10.094 1 98.81 116 LEU A O 1
ATOM 936 N N . ALA A 1 117 ? -10.094 -10.695 -9.688 1 98.31 117 ALA A N 1
ATOM 937 C CA . ALA A 1 117 ? -11.477 -11.008 -10.031 1 98.31 117 ALA A CA 1
ATOM 938 C C . ALA A 1 117 ? -12.094 -11.961 -9.016 1 98.31 117 ALA A C 1
ATOM 940 O O . ALA A 1 117 ? -11.406 -12.82 -8.461 1 98.31 117 ALA A O 1
ATOM 941 N N . PRO A 1 118 ? -13.375 -11.758 -8.875 1 97 118 PRO A N 1
ATOM 942 C CA . PRO A 1 118 ? -14.031 -12.648 -7.918 1 97 118 PRO A CA 1
ATOM 943 C C . PRO A 1 118 ? -14.18 -14.07 -8.445 1 97 118 PRO A C 1
ATOM 945 O O . PRO A 1 118 ? -14.336 -14.273 -9.656 1 97 118 PRO A O 1
ATOM 948 N N . ASP A 1 119 ? -14.031 -14.984 -7.488 1 94.88 119 ASP A N 1
ATOM 949 C CA . ASP A 1 119 ? -14.305 -16.406 -7.691 1 94.88 119 ASP A CA 1
ATOM 950 C C . ASP A 1 119 ? -15.43 -16.891 -6.785 1 94.88 119 ASP A C 1
ATOM 952 O O . ASP A 1 119 ? -15.531 -16.469 -5.629 1 94.88 119 ASP A O 1
ATOM 956 N N . ALA A 1 120 ? -16.234 -17.75 -7.219 1 91.62 120 ALA A N 1
ATOM 957 C CA . ALA A 1 120 ? -17.438 -18.188 -6.512 1 91.62 120 ALA A CA 1
ATOM 958 C C . ALA A 1 120 ? -17.078 -18.875 -5.199 1 91.62 120 ALA A C 1
ATOM 960 O O . ALA A 1 120 ? -17.797 -18.75 -4.203 1 91.62 120 ALA A O 1
ATOM 961 N N . ASP A 1 121 ? -15.945 -19.469 -5.133 1 92.12 121 ASP A N 1
ATOM 962 C CA . ASP A 1 121 ? -15.625 -20.312 -3.982 1 92.12 121 ASP A CA 1
ATOM 963 C C . ASP A 1 121 ? -14.445 -19.75 -3.199 1 92.12 121 ASP A C 1
ATOM 965 O O . ASP A 1 121 ? -14.312 -19.984 -1.997 1 92.12 121 ASP A O 1
ATOM 969 N N . LYS A 1 122 ? -13.602 -18.984 -3.861 1 93 122 LYS A N 1
ATOM 970 C CA . LYS A 1 122 ? -12.305 -18.703 -3.246 1 93 122 LYS A CA 1
ATOM 971 C C . LYS A 1 122 ? -12.148 -17.203 -2.967 1 93 122 LYS A C 1
ATOM 973 O O . LYS A 1 122 ? -11.094 -16.766 -2.504 1 93 122 LYS A O 1
ATOM 978 N N . GLY A 1 123 ? -13.219 -16.438 -3.213 1 95.5 123 GLY A N 1
ATOM 979 C CA . GLY A 1 123 ? -13.109 -14.992 -3.039 1 95.5 123 GLY A CA 1
ATOM 980 C C . GLY A 1 123 ? -12.477 -14.297 -4.23 1 95.5 123 GLY A C 1
ATOM 981 O O . GLY A 1 123 ? -12.805 -14.602 -5.379 1 95.5 123 GLY A O 1
ATOM 982 N N . TRP A 1 124 ? -11.664 -13.273 -3.967 1 98.06 124 TRP A N 1
ATOM 983 C CA . TRP A 1 124 ? -11.016 -12.547 -5.055 1 98.06 124 TRP A CA 1
ATOM 984 C C . TRP A 1 124 ? -9.648 -13.156 -5.367 1 98.06 124 TRP A C 1
ATOM 986 O O . TRP A 1 124 ? -8.836 -13.367 -4.465 1 98.06 124 TRP A O 1
ATOM 996 N N . LEU A 1 125 ? -9.422 -13.445 -6.66 1 98.56 125 LEU A N 1
ATOM 997 C CA . LEU A 1 125 ? -8.195 -14.102 -7.098 1 98.56 125 LEU A CA 1
ATOM 998 C C . LEU A 1 125 ? -7.418 -13.211 -8.062 1 98.56 125 LEU A C 1
ATOM 1000 O O . LEU A 1 125 ? -8.008 -12.391 -8.773 1 98.56 125 LEU A O 1
ATOM 1004 N N . ILE A 1 126 ? -6.137 -13.375 -8.164 1 98.81 126 ILE A N 1
ATOM 1005 C CA . ILE A 1 126 ? -5.25 -12.586 -9.008 1 98.81 126 ILE A CA 1
ATOM 1006 C C . ILE A 1 126 ? -5.352 -13.07 -10.453 1 98.81 126 ILE A C 1
ATOM 1008 O O . ILE A 1 126 ? -5.055 -14.227 -10.75 1 98.81 126 ILE A O 1
ATOM 1012 N N . SER A 1 127 ? -5.766 -12.188 -11.297 1 98.62 127 SER A N 1
ATOM 1013 C CA . SER A 1 127 ? -5.824 -12.523 -12.719 1 98.62 127 SER A CA 1
ATOM 1014 C C . SER A 1 127 ? -4.609 -11.977 -13.469 1 98.62 127 SER A C 1
ATOM 1016 O O . SER A 1 127 ? -4.254 -12.477 -14.531 1 98.62 127 SER A O 1
ATOM 1018 N N . GLU A 1 128 ? -4.043 -10.93 -12.992 1 98.69 128 GLU A N 1
ATOM 1019 C CA . GLU A 1 128 ? -2.799 -10.391 -13.523 1 98.69 128 GLU A CA 1
ATOM 1020 C C . GLU A 1 128 ? -1.918 -9.828 -12.414 1 98.69 128 GLU A C 1
ATOM 1022 O O . GLU A 1 128 ? -2.424 -9.289 -11.422 1 98.69 128 GLU A O 1
ATOM 1027 N N . LEU A 1 129 ? -0.648 -9.969 -12.633 1 98.75 129 LEU A N 1
ATOM 1028 C CA . LEU A 1 129 ? 0.342 -9.312 -11.789 1 98.75 129 LEU A CA 1
ATOM 1029 C C . LEU A 1 129 ? 1.422 -8.641 -12.633 1 98.75 129 LEU A C 1
ATOM 1031 O O . LEU A 1 129 ? 2.08 -9.305 -13.438 1 98.75 129 LEU A O 1
ATOM 1035 N N . LYS A 1 130 ? 1.507 -7.34 -12.484 1 98.5 130 LYS A N 1
ATOM 1036 C CA . LYS A 1 130 ? 2.621 -6.582 -13.047 1 98.5 130 LYS A CA 1
ATOM 1037 C C . LYS A 1 130 ? 3.65 -6.238 -11.977 1 98.5 130 LYS A C 1
ATOM 1039 O O . LYS A 1 130 ? 3.318 -5.617 -10.961 1 98.5 130 LYS A O 1
ATOM 1044 N N . ILE A 1 131 ? 4.863 -6.629 -12.211 1 96.88 131 ILE A N 1
ATOM 1045 C CA . ILE A 1 131 ? 5.945 -6.402 -11.266 1 96.88 131 ILE A CA 1
ATOM 1046 C C . ILE A 1 131 ? 6.746 -5.168 -11.68 1 96.88 131 ILE A C 1
ATOM 1048 O O . ILE A 1 131 ? 7.328 -5.141 -12.766 1 96.88 131 ILE A O 1
ATOM 1052 N N . GLN A 1 132 ? 6.738 -4.188 -10.836 1 96.81 132 GLN A N 1
ATOM 1053 C CA . GLN A 1 132 ? 7.531 -2.984 -11.047 1 96.81 132 GLN A CA 1
ATOM 1054 C C . GLN A 1 132 ? 8.68 -2.893 -10.039 1 96.81 132 GLN A C 1
ATOM 1056 O O . GLN A 1 132 ? 8.461 -2.549 -8.883 1 96.81 132 GLN A O 1
ATOM 1061 N N . LEU A 1 133 ? 9.867 -3.205 -10.508 1 95.62 133 LEU A N 1
ATOM 1062 C CA . LEU A 1 133 ? 11.062 -3.049 -9.688 1 95.62 133 LEU A CA 1
ATOM 1063 C C . LEU A 1 133 ? 11.531 -1.599 -9.688 1 95.62 133 LEU A C 1
ATOM 1065 O O . LEU A 1 133 ? 11.906 -1.061 -10.727 1 95.62 133 LEU A O 1
ATOM 1069 N N . GLU A 1 134 ? 11.562 -0.923 -8.508 1 96.5 134 GLU A N 1
ATOM 1070 C CA . GLU A 1 134 ? 11.859 0.505 -8.445 1 96.5 134 GLU A CA 1
ATOM 1071 C C . GLU A 1 134 ? 13.266 0.754 -7.922 1 96.5 134 GLU A C 1
ATOM 1073 O O . GLU A 1 134 ? 13.812 1.846 -8.094 1 96.5 134 GLU A O 1
ATOM 1078 N N . GLY A 1 135 ? 13.875 -0.229 -7.215 1 96.31 135 GLY A N 1
ATOM 1079 C CA . GLY A 1 135 ? 15.25 -0.118 -6.754 1 96.31 135 GLY A CA 1
ATOM 1080 C C . GLY A 1 135 ? 15.789 -1.409 -6.168 1 96.31 135 GLY A C 1
ATOM 1081 O O . GLY A 1 135 ? 15.016 -2.316 -5.836 1 96.31 135 GLY A O 1
ATOM 1082 N N . THR A 1 136 ? 17.078 -1.451 -6.156 1 96.38 136 THR A N 1
ATOM 1083 C CA . THR A 1 136 ? 17.781 -2.582 -5.57 1 96.38 136 THR A CA 1
ATOM 1084 C C . THR A 1 136 ? 18.969 -2.105 -4.742 1 96.38 136 THR A C 1
ATOM 1086 O O . THR A 1 136 ? 19.5 -1.018 -4.973 1 96.38 136 THR A O 1
ATOM 1089 N N . ASP A 1 137 ? 19.281 -2.893 -3.693 1 95.75 137 ASP A N 1
ATOM 1090 C CA . ASP A 1 137 ? 20.625 -2.793 -3.117 1 95.75 137 ASP A CA 1
ATOM 1091 C C . ASP A 1 137 ? 21.672 -3.273 -4.109 1 95.75 137 ASP A C 1
ATOM 1093 O O . ASP A 1 137 ? 21.641 -4.418 -4.562 1 95.75 137 ASP A O 1
ATOM 1097 N N . PRO A 1 138 ? 22.625 -2.369 -4.441 1 94.62 138 PRO A N 1
ATOM 1098 C CA . PRO A 1 138 ? 23.641 -2.773 -5.422 1 94.62 138 PRO A CA 1
ATOM 1099 C C . PRO A 1 138 ? 24.391 -4.031 -5.008 1 94.62 138 PRO A C 1
ATOM 1101 O O . PRO A 1 138 ? 24.938 -4.742 -5.859 1 94.62 138 PRO A O 1
ATOM 1104 N N . LYS A 1 139 ? 24.406 -4.32 -3.777 1 95.31 139 LYS A N 1
ATOM 1105 C CA . LYS A 1 139 ? 25.094 -5.512 -3.287 1 95.31 139 LYS A CA 1
ATOM 1106 C C . LYS A 1 139 ? 24.109 -6.637 -2.998 1 95.31 139 LYS A C 1
ATOM 1108 O O . LYS A 1 139 ? 24.484 -7.664 -2.426 1 95.31 139 LYS A O 1
ATOM 1113 N N . GLY A 1 140 ? 22.906 -6.41 -3.346 1 96.12 140 GLY A N 1
ATOM 1114 C CA . GLY A 1 140 ? 21.859 -7.359 -3.02 1 96.12 140 GLY A CA 1
ATOM 1115 C C . GLY A 1 140 ? 21.672 -8.438 -4.074 1 96.12 140 GLY A C 1
ATOM 1116 O O . GLY A 1 140 ? 22.297 -8.383 -5.133 1 96.12 140 GLY A O 1
ATOM 1117 N N . TRP A 1 141 ? 20.859 -9.375 -3.736 1 95.56 141 TRP A N 1
ATOM 1118 C CA . TRP A 1 141 ? 20.531 -10.516 -4.586 1 95.56 141 TRP A CA 1
ATOM 1119 C C . TRP A 1 141 ? 19.891 -10.055 -5.895 1 95.56 141 TRP A C 1
ATOM 1121 O O . TRP A 1 141 ? 20.328 -10.461 -6.977 1 95.56 141 TRP A O 1
ATOM 1131 N N . ALA A 1 142 ? 18.891 -9.211 -5.816 1 93.75 142 ALA A N 1
ATOM 1132 C CA . ALA A 1 142 ? 18.156 -8.797 -7.004 1 93.75 142 ALA A CA 1
ATOM 1133 C C . ALA A 1 142 ? 19.062 -8.094 -8.008 1 93.75 142 ALA A C 1
ATOM 1135 O O . ALA A 1 142 ? 18.922 -8.281 -9.219 1 93.75 142 ALA A O 1
ATOM 1136 N N . ALA A 1 143 ? 19.938 -7.238 -7.473 1 93.25 143 ALA A N 1
ATOM 1137 C CA . ALA A 1 143 ? 20.875 -6.555 -8.359 1 93.25 143 ALA A CA 1
ATOM 1138 C C . ALA A 1 143 ? 21.719 -7.559 -9.141 1 93.25 143 ALA A C 1
ATOM 1140 O O . ALA A 1 143 ? 22.062 -7.312 -10.297 1 93.25 143 ALA A O 1
ATOM 1141 N N . SER A 1 144 ? 22.047 -8.602 -8.578 1 91.31 144 SER A N 1
ATOM 1142 C CA . SER A 1 144 ? 22.859 -9.625 -9.227 1 91.31 144 SER A CA 1
ATOM 1143 C C . SER A 1 144 ? 22.062 -10.367 -10.297 1 91.31 144 SER A C 1
ATOM 1145 O O . SER A 1 144 ? 22.641 -10.922 -11.234 1 91.31 144 SER A O 1
ATOM 1147 N N . LYS A 1 145 ? 20.797 -10.359 -10.156 1 86.06 145 LYS A N 1
ATOM 1148 C CA . LYS A 1 145 ? 19.938 -11.148 -11.039 1 86.06 145 LYS A CA 1
ATOM 1149 C C . LYS A 1 145 ? 19.406 -10.289 -12.188 1 86.06 145 LYS A C 1
ATOM 1151 O O . LYS A 1 145 ? 19.25 -10.781 -13.312 1 86.06 145 LYS A O 1
ATOM 1156 N N . TYR A 1 146 ? 19 -9.062 -11.781 1 78.62 146 TYR A N 1
ATOM 1157 C CA . TYR A 1 146 ? 18.297 -8.227 -12.75 1 78.62 146 TYR A CA 1
ATOM 1158 C C . TYR A 1 146 ? 19.188 -7.082 -13.227 1 78.62 146 TYR A C 1
ATOM 1160 O O . TYR A 1 146 ? 18.719 -6.16 -13.898 1 78.62 146 TYR A O 1
ATOM 1168 N N . LYS A 1 147 ? 20.562 -7.23 -13.523 1 58.25 147 LYS A N 1
ATOM 1169 C CA . LYS A 1 147 ? 21.484 -6.199 -14 1 58.25 147 LYS A CA 1
ATOM 1170 C C . LYS A 1 147 ? 20.766 -5.188 -14.883 1 58.25 147 LYS A C 1
ATOM 1172 O O . LYS A 1 147 ? 20.016 -5.562 -15.789 1 58.25 147 LYS A O 1
ATOM 1177 N N . HIS A 1 148 ? 20.25 -4.023 -14.188 1 51 148 HIS A N 1
ATOM 1178 C CA . HIS A 1 148 ? 19.812 -2.914 -15.023 1 51 148 HIS A CA 1
ATOM 1179 C C . HIS A 1 148 ? 20.641 -2.824 -16.297 1 51 148 HIS A C 1
ATOM 1181 O O . HIS A 1 148 ? 21.875 -2.859 -16.25 1 51 148 HIS A O 1
ATOM 1187 N N . GLY A 1 149 ? 20.219 -3.201 -17.344 1 40.22 149 GLY A N 1
ATOM 1188 C CA . GLY A 1 149 ? 20.906 -2.803 -18.562 1 40.22 149 GLY A CA 1
ATOM 1189 C C . GLY A 1 149 ? 21.484 -1.407 -18.5 1 40.22 149 GLY A C 1
ATOM 1190 O O . GLY A 1 149 ? 20.922 -0.523 -17.844 1 40.22 149 GLY A O 1
ATOM 1191 N N . GLU A 1 150 ? 22.922 -1.186 -18.359 1 37.56 150 GLU A N 1
ATOM 1192 C CA . GLU A 1 150 ? 23.578 0.069 -18.703 1 37.56 150 GLU A CA 1
ATOM 1193 C C . GLU A 1 150 ? 22.828 0.789 -19.828 1 37.56 150 GLU A C 1
ATOM 1195 O O . GLU A 1 150 ? 22.562 0.21 -20.875 1 37.56 150 GLU A O 1
ATOM 1200 N N . SER A 1 151 ? 21.844 1.551 -19.656 1 27.03 151 SER A N 1
ATOM 1201 C CA . SER A 1 151 ? 21.719 2.504 -20.75 1 27.03 151 SER A CA 1
ATOM 1202 C C . SER A 1 151 ? 23.078 3 -21.219 1 27.03 151 SER A C 1
ATOM 1204 O O . SER A 1 151 ? 23.859 3.545 -20.438 1 27.03 151 SER A O 1
ATOM 1206 N N . LYS A 1 152 ? 23.734 2.379 -22.203 1 25.81 152 LYS A N 1
ATOM 1207 C CA . LYS A 1 152 ? 24.688 3.059 -23.078 1 25.81 152 LYS A CA 1
ATOM 1208 C C . LYS A 1 152 ? 24.125 4.379 -23.594 1 25.81 152 LYS A C 1
ATOM 1210 O O . LYS A 1 152 ? 22.938 4.453 -23.969 1 25.81 152 LYS A O 1
ATOM 1215 N N . MET B 1 1 ? -24.047 1.561 23.656 1 78.38 1 MET B N 1
ATOM 1216 C CA . MET B 1 1 ? -22.906 1.604 22.75 1 78.38 1 MET B CA 1
ATOM 1217 C C . MET B 1 1 ? -23.359 1.497 21.297 1 78.38 1 MET B C 1
ATOM 1219 O O . MET B 1 1 ? -24.25 0.699 20.969 1 78.38 1 MET B O 1
ATOM 1223 N N . THR B 1 2 ? -23.047 2.467 20.484 1 90.62 2 THR B N 1
ATOM 1224 C CA . THR B 1 2 ? -23.438 2.463 19.078 1 90.62 2 THR B CA 1
ATOM 1225 C C . THR B 1 2 ? -22.75 1.328 18.328 1 90.62 2 THR B C 1
ATOM 1227 O O . THR B 1 2 ? -21.781 0.751 18.812 1 90.62 2 THR B O 1
ATOM 1230 N N . ALA B 1 3 ? -23.312 0.954 17.281 1 91.56 3 ALA B N 1
ATOM 1231 C CA . ALA B 1 3 ? -22.828 -0.195 16.516 1 91.56 3 ALA B CA 1
ATOM 1232 C C . ALA B 1 3 ? -21.359 -0.026 16.141 1 91.56 3 ALA B C 1
ATOM 1234 O O . ALA B 1 3 ? -20.578 -0.984 16.203 1 91.56 3 ALA B O 1
ATOM 1235 N N . ILE B 1 4 ? -20.938 1.151 15.906 1 93.56 4 ILE B N 1
ATOM 1236 C CA . ILE B 1 4 ? -19.562 1.377 15.469 1 93.56 4 ILE B CA 1
ATOM 1237 C C . ILE B 1 4 ? -18.609 1.216 16.656 1 93.56 4 ILE B C 1
ATOM 1239 O O . ILE B 1 4 ? -17.438 0.893 16.469 1 93.56 4 ILE B O 1
ATOM 1243 N N . GLN B 1 5 ? -19.125 1.364 17.891 1 93.19 5 GLN B N 1
ATOM 1244 C CA . GLN B 1 5 ? -18.297 1.24 19.094 1 93.19 5 GLN B CA 1
ATOM 1245 C C . GLN B 1 5 ? -18.234 -0.208 19.562 1 93.19 5 GLN B C 1
ATOM 1247 O O . GLN B 1 5 ? -17.453 -0.537 20.469 1 93.19 5 GLN B O 1
ATOM 1252 N N . GLN B 1 6 ? -18.969 -1.092 18.984 1 93.06 6 GLN B N 1
ATOM 1253 C CA . GLN B 1 6 ? -19.062 -2.486 19.406 1 93.06 6 GLN B CA 1
ATOM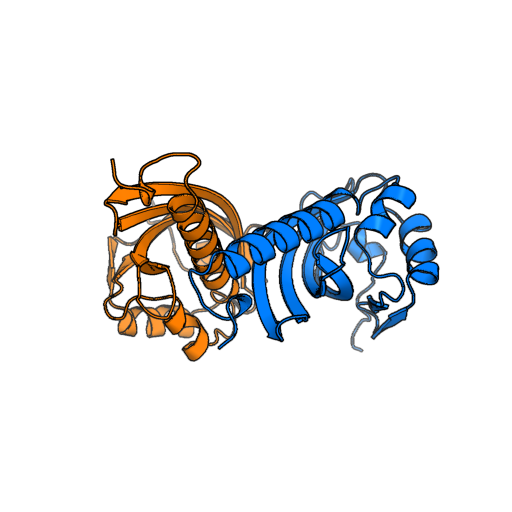 1254 C C . GLN B 1 6 ? -18.109 -3.363 18.594 1 93.06 6 GLN B C 1
ATOM 1256 O O . GLN B 1 6 ? -18.312 -3.568 17.391 1 93.06 6 GLN B O 1
ATOM 1261 N N . PRO B 1 7 ? -17.125 -3.908 19.344 1 90.62 7 PRO B N 1
ATOM 1262 C CA . PRO B 1 7 ? -16.281 -4.859 18.609 1 90.62 7 PRO B CA 1
ATOM 1263 C C . PRO B 1 7 ? -17.094 -5.992 17.969 1 90.62 7 PRO B C 1
ATOM 1265 O O . PRO B 1 7 ? -18.016 -6.516 18.594 1 90.62 7 PRO B O 1
ATOM 1268 N N . GLY B 1 8 ? -16.75 -6.305 16.75 1 91.31 8 GLY B N 1
ATOM 1269 C CA . GLY B 1 8 ? -17.406 -7.41 16.062 1 91.31 8 GLY B CA 1
ATOM 1270 C C . GLY B 1 8 ? -18.625 -6.977 15.273 1 91.31 8 GLY B C 1
ATOM 1271 O O . GLY B 1 8 ? -19.266 -7.797 14.602 1 91.31 8 GLY B O 1
ATOM 1272 N N . SER B 1 9 ? -18.969 -5.66 15.328 1 94.69 9 SER B N 1
ATOM 1273 C CA . SER B 1 9 ? -20.125 -5.188 14.578 1 94.69 9 SER B CA 1
ATOM 1274 C C . SER B 1 9 ? -19.781 -4.965 13.109 1 94.69 9 SER B C 1
ATOM 1276 O O . SER B 1 9 ? -18.625 -4.691 12.781 1 94.69 9 SER B O 1
ATOM 1278 N N . ILE B 1 10 ? -20.766 -5.07 12.242 1 95.88 10 ILE B N 1
ATOM 1279 C CA . ILE B 1 10 ? -20.609 -4.836 10.812 1 95.88 10 ILE B CA 1
ATOM 1280 C C . ILE B 1 10 ? -20.234 -3.375 10.57 1 95.88 10 ILE B C 1
ATOM 1282 O O . ILE B 1 10 ? -19.375 -3.082 9.742 1 95.88 10 ILE B O 1
ATOM 1286 N N . GLU B 1 11 ? -20.906 -2.473 11.258 1 95.19 11 GLU B N 1
ATOM 1287 C CA . GLU B 1 11 ? -20.641 -1.045 11.117 1 95.19 11 GLU B CA 1
ATOM 1288 C C . GLU B 1 11 ? -19.188 -0.718 11.422 1 95.19 11 GLU B C 1
ATOM 1290 O O . GLU B 1 11 ? -18.562 0.066 10.703 1 95.19 11 GLU B O 1
ATOM 1295 N N . ARG B 1 12 ? -18.719 -1.332 12.484 1 95.5 12 ARG B N 1
ATOM 1296 C CA . ARG B 1 12 ? -17.328 -1.122 12.867 1 95.5 12 ARG B CA 1
ATOM 1297 C C . ARG B 1 12 ? -16.375 -1.706 11.82 1 95.5 12 ARG B C 1
ATOM 1299 O O . ARG B 1 12 ? -15.367 -1.088 11.477 1 95.5 12 ARG B O 1
ATOM 1306 N N . ALA B 1 13 ? -16.672 -2.852 11.328 1 96.12 13 ALA B N 1
ATOM 1307 C CA . ALA B 1 13 ? -15.852 -3.488 10.312 1 96.12 13 ALA B CA 1
ATOM 1308 C C . ALA B 1 13 ? -15.789 -2.639 9.047 1 96.12 13 ALA B C 1
ATOM 1310 O O . ALA B 1 13 ? -14.727 -2.498 8.438 1 96.12 13 ALA B O 1
ATOM 1311 N N . ILE B 1 14 ? -16.875 -2.068 8.688 1 96.69 14 ILE B N 1
ATOM 1312 C CA . ILE B 1 14 ? -16.938 -1.208 7.516 1 96.69 14 ILE B CA 1
ATOM 1313 C C . ILE B 1 14 ? -16.078 0.036 7.738 1 96.69 14 ILE B C 1
ATOM 1315 O O . ILE B 1 14 ? -15.328 0.442 6.852 1 96.69 14 ILE B O 1
ATOM 1319 N N . ALA B 1 15 ? -16.203 0.604 8.898 1 96.94 15 ALA B N 1
ATOM 1320 C CA . ALA B 1 15 ? -15.43 1.807 9.219 1 96.94 15 ALA B CA 1
ATOM 1321 C C . ALA B 1 15 ? -13.938 1.521 9.219 1 96.94 15 ALA B C 1
ATOM 1323 O O . ALA B 1 15 ? -13.148 2.301 8.68 1 96.94 15 ALA B O 1
ATOM 1324 N N . LEU B 1 16 ? -13.57 0.414 9.773 1 97.31 16 LEU B N 1
ATOM 1325 C CA . LEU B 1 16 ? -12.164 0.02 9.805 1 97.31 16 LEU B CA 1
ATOM 1326 C C . LEU B 1 16 ? -11.617 -0.168 8.398 1 97.31 16 LEU B C 1
ATOM 1328 O O . LEU B 1 16 ? -10.516 0.287 8.086 1 97.31 16 LEU B O 1
ATOM 1332 N N . ALA B 1 17 ? -12.383 -0.783 7.559 1 96.69 17 ALA B N 1
ATOM 1333 C CA . ALA B 1 17 ? -11.961 -0.988 6.176 1 96.69 17 ALA B CA 1
ATOM 1334 C C . ALA B 1 17 ? -11.797 0.343 5.449 1 96.69 17 ALA B C 1
ATOM 1336 O O . ALA B 1 17 ? -10.836 0.539 4.703 1 96.69 17 ALA B O 1
ATOM 1337 N N . SER B 1 18 ? -12.711 1.225 5.652 1 96.81 18 SER B N 1
ATOM 1338 C CA . SER B 1 18 ? -12.688 2.535 5.008 1 96.81 18 SER B CA 1
ATOM 1339 C C . SER B 1 18 ? -11.484 3.354 5.48 1 96.81 18 SER B C 1
ATOM 1341 O O . SER B 1 18 ? -10.781 3.955 4.664 1 96.81 18 SER B O 1
ATOM 1343 N N . ILE B 1 19 ? -11.219 3.35 6.781 1 98.19 19 ILE B N 1
ATOM 1344 C CA . ILE B 1 19 ? -10.125 4.117 7.355 1 98.19 19 ILE B CA 1
ATOM 1345 C C . ILE B 1 19 ? -8.789 3.553 6.875 1 98.19 19 ILE B C 1
ATOM 1347 O O . ILE B 1 19 ? -7.902 4.301 6.461 1 98.19 19 ILE B O 1
ATOM 1351 N N . ASN B 1 20 ? -8.68 2.244 6.883 1 98 20 ASN B N 1
ATOM 1352 C CA . ASN B 1 20 ? -7.465 1.625 6.363 1 98 20 ASN B CA 1
ATOM 1353 C C . ASN B 1 20 ? -7.223 1.998 4.906 1 98 20 ASN B C 1
ATOM 1355 O O . ASN B 1 20 ? -6.102 2.344 4.527 1 98 20 ASN B O 1
ATOM 1359 N N . ALA B 1 21 ? -8.266 1.943 4.117 1 97.38 21 ALA B N 1
ATOM 1360 C CA . ALA B 1 21 ? -8.133 2.311 2.711 1 97.38 21 ALA B CA 1
ATOM 1361 C C . ALA B 1 21 ? -7.668 3.756 2.564 1 97.38 21 ALA B C 1
ATOM 1363 O O . ALA B 1 21 ? -6.812 4.059 1.727 1 97.38 21 ALA B O 1
ATOM 1364 N N . THR B 1 22 ? -8.211 4.656 3.344 1 98.19 22 THR B N 1
ATOM 1365 C CA . THR B 1 22 ? -7.895 6.078 3.246 1 98.19 22 THR B CA 1
ATOM 1366 C C . THR B 1 22 ? -6.441 6.336 3.629 1 98.19 22 THR B C 1
ATOM 1368 O O . THR B 1 22 ? -5.715 7.027 2.908 1 98.19 22 THR B O 1
ATOM 1371 N N . VAL B 1 23 ? -5.957 5.75 4.758 1 98.56 23 VAL B N 1
ATOM 1372 C CA . VAL B 1 23 ? -4.609 6.078 5.219 1 98.56 23 VAL B CA 1
ATOM 1373 C C . VAL B 1 23 ? -3.576 5.441 4.297 1 98.56 23 VAL B C 1
ATOM 1375 O O . VAL B 1 23 ? -2.516 6.02 4.051 1 98.56 23 VAL B O 1
ATOM 1378 N N . HIS B 1 24 ? -3.879 4.301 3.727 1 98.69 24 HIS B N 1
ATOM 1379 C CA . HIS B 1 24 ? -2.998 3.711 2.725 1 98.69 24 HIS B CA 1
ATOM 1380 C C . HIS B 1 24 ? -2.961 4.559 1.457 1 98.69 24 HIS B C 1
ATOM 1382 O O . HIS B 1 24 ? -1.896 4.742 0.86 1 98.69 24 HIS B O 1
ATOM 1388 N N . ARG B 1 25 ? -4.102 4.977 1.005 1 98.38 25 ARG B N 1
ATOM 1389 C CA . ARG B 1 25 ? -4.145 5.812 -0.189 1 98.38 25 ARG B CA 1
ATOM 1390 C C . ARG B 1 25 ? -3.354 7.102 0.016 1 98.38 25 ARG B C 1
ATOM 1392 O O . ARG B 1 25 ? -2.635 7.543 -0.883 1 98.38 25 ARG B O 1
ATOM 1399 N N . TYR B 1 26 ? -3.506 7.703 1.21 1 98.5 26 TYR B N 1
ATOM 1400 C CA . TYR B 1 26 ? -2.709 8.883 1.521 1 98.5 26 TYR B CA 1
ATOM 1401 C C . TYR B 1 26 ? -1.221 8.594 1.373 1 98.5 26 TYR B C 1
ATOM 1403 O O . TYR B 1 26 ? -0.499 9.336 0.706 1 98.5 26 TYR B O 1
ATOM 1411 N N . ALA B 1 27 ? -0.77 7.531 1.98 1 98.56 27 ALA B N 1
ATOM 1412 C CA . ALA B 1 27 ? 0.642 7.16 1.938 1 98.56 27 ALA B CA 1
ATOM 1413 C C . ALA B 1 27 ? 1.098 6.895 0.506 1 98.56 27 ALA B C 1
ATOM 1415 O O . ALA B 1 27 ? 2.188 7.312 0.108 1 98.56 27 ALA B O 1
ATOM 1416 N N . TYR B 1 28 ? 0.29 6.234 -0.244 1 98.56 28 TYR B N 1
ATOM 1417 C CA . TYR B 1 28 ? 0.598 5.895 -1.628 1 98.56 28 TYR B CA 1
ATOM 1418 C C . TYR B 1 28 ? 0.771 7.148 -2.475 1 98.56 28 TYR B C 1
ATOM 1420 O O . TYR B 1 28 ? 1.657 7.211 -3.33 1 98.56 28 TYR B O 1
ATOM 1428 N N . LEU B 1 29 ? -0.077 8.102 -2.27 1 97.62 29 LEU B N 1
ATOM 1429 C CA . LEU B 1 29 ? -0.079 9.32 -3.066 1 97.62 29 LEU B CA 1
ATOM 1430 C C . LEU B 1 29 ? 0.994 10.289 -2.58 1 97.62 29 LEU B C 1
ATOM 1432 O O . LEU B 1 29 ? 1.393 11.203 -3.311 1 97.62 29 LEU B O 1
ATOM 1436 N N . ALA B 1 30 ? 1.413 10.188 -1.274 1 96.44 30 ALA B N 1
ATOM 1437 C CA . ALA B 1 30 ? 2.506 11.008 -0.749 1 96.44 30 ALA B CA 1
ATOM 1438 C C . ALA B 1 30 ? 3.846 10.57 -1.334 1 96.44 30 ALA B C 1
ATOM 1440 O O . ALA B 1 30 ? 4.645 9.922 -0.655 1 96.44 30 ALA B O 1
ATOM 1441 N N . ARG B 1 31 ? 4.051 10.883 -2.592 1 96.88 31 ARG B N 1
ATOM 1442 C CA . ARG B 1 31 ? 5.219 10.469 -3.359 1 96.88 31 ARG B CA 1
ATOM 1443 C C . ARG B 1 31 ? 5.621 11.539 -4.367 1 96.88 31 ARG B C 1
ATOM 1445 O O . ARG B 1 31 ? 4.926 12.539 -4.527 1 96.88 31 ARG B O 1
ATOM 1452 N N . ASP B 1 32 ? 6.871 11.289 -4.91 1 95.75 32 ASP B N 1
ATOM 1453 C CA . ASP B 1 32 ? 7.316 12.219 -5.941 1 95.75 32 ASP B CA 1
ATOM 1454 C C . ASP B 1 32 ? 6.305 12.305 -7.082 1 95.75 32 ASP B C 1
ATOM 1456 O O . ASP B 1 32 ? 5.672 11.312 -7.434 1 95.75 32 ASP B O 1
ATOM 1460 N N . ASN B 1 33 ? 6.121 13.57 -7.707 1 93.12 33 ASN B N 1
ATOM 1461 C CA . ASN B 1 33 ? 5.137 13.844 -8.75 1 93.12 33 ASN B CA 1
ATOM 1462 C C . ASN B 1 33 ? 3.717 13.578 -8.266 1 93.12 33 ASN B C 1
ATOM 1464 O O . ASN B 1 33 ? 2.93 12.922 -8.953 1 93.12 33 ASN B O 1
ATOM 1468 N N . LEU B 1 34 ? 3.508 14.07 -7.121 1 92.88 34 LEU B N 1
ATOM 1469 C CA . LEU B 1 34 ? 2.244 13.883 -6.414 1 92.88 34 LEU B CA 1
ATOM 1470 C C . LEU B 1 34 ? 1.074 14.383 -7.258 1 92.88 34 LEU B C 1
ATOM 1472 O O . LEU B 1 34 ? 1.108 15.508 -7.773 1 92.88 34 LEU B O 1
ATOM 1476 N N . ASP B 1 35 ? 0.056 13.516 -7.449 1 95.25 35 ASP B N 1
ATOM 1477 C CA . ASP B 1 35 ? -1.235 13.867 -8.031 1 95.25 35 ASP B CA 1
ATOM 1478 C C . ASP B 1 35 ? -2.133 14.547 -6.996 1 95.25 35 ASP B C 1
ATOM 1480 O O . ASP B 1 35 ? -2.873 13.875 -6.273 1 95.25 35 ASP B O 1
ATOM 1484 N N . TRP B 1 36 ? -2.137 15.875 -7.012 1 94.44 36 TRP B N 1
ATOM 1485 C CA . TRP B 1 36 ? -2.83 16.625 -5.965 1 94.44 36 TRP B CA 1
ATOM 1486 C C . TRP B 1 36 ? -4.336 16.406 -6.051 1 94.44 36 TRP B C 1
ATOM 1488 O O . TRP B 1 36 ? -5.02 16.344 -5.023 1 94.44 36 TRP B O 1
ATOM 1498 N N . ASP B 1 37 ? -4.859 16.328 -7.238 1 95.94 37 ASP B N 1
ATOM 1499 C CA . ASP B 1 37 ? -6.293 16.125 -7.402 1 95.94 37 ASP B CA 1
ATOM 1500 C C . ASP B 1 37 ? -6.746 14.82 -6.758 1 95.94 37 ASP B C 1
ATOM 1502 O O . ASP B 1 37 ? -7.82 14.758 -6.152 1 95.94 37 ASP B O 1
ATOM 1506 N N . ALA B 1 38 ? -5.984 13.789 -6.914 1 96.62 38 ALA B N 1
ATOM 1507 C CA . ALA B 1 38 ? -6.285 12.523 -6.254 1 96.62 38 ALA B CA 1
ATOM 1508 C C . ALA B 1 38 ? -6.023 12.609 -4.75 1 96.62 38 ALA B C 1
ATOM 1510 O O . ALA B 1 38 ? -6.789 12.07 -3.949 1 96.62 38 ALA B O 1
ATOM 1511 N N . PHE B 1 39 ? -4.973 13.352 -4.398 1 96.81 39 PHE B N 1
ATOM 1512 C CA . PHE B 1 39 ? -4.508 13.484 -3.021 1 96.81 39 PHE B CA 1
ATOM 1513 C C . PHE B 1 39 ? -5.562 14.156 -2.154 1 96.81 39 PHE B C 1
ATOM 1515 O O . PHE B 1 39 ? -5.906 13.656 -1.082 1 96.81 39 PHE B O 1
ATOM 1522 N N . VAL B 1 40 ? -6.152 15.172 -2.607 1 96 40 VAL B N 1
ATOM 1523 C CA . VAL B 1 40 ? -7.062 15.984 -1.812 1 96 40 VAL B CA 1
ATOM 1524 C C . VAL B 1 40 ? -8.367 15.234 -1.586 1 96 40 VAL B C 1
ATOM 1526 O O . VAL B 1 40 ? -9.133 15.562 -0.675 1 96 40 VAL B O 1
ATOM 1529 N N . LYS B 1 41 ? -8.633 14.18 -2.318 1 95.94 41 LYS B N 1
ATOM 1530 C CA . LYS B 1 41 ? -9.836 13.375 -2.15 1 95.94 41 LYS B CA 1
ATOM 1531 C C . LYS B 1 41 ? -9.758 12.523 -0.887 1 95.94 41 LYS B C 1
ATOM 1533 O O . LYS B 1 41 ? -10.766 11.984 -0.428 1 95.94 41 LYS B O 1
ATOM 1538 N N . THR B 1 42 ? -8.57 12.391 -0.297 1 97.69 42 THR B N 1
ATOM 1539 C CA . THR B 1 42 ? -8.438 11.672 0.967 1 97.69 42 THR B CA 1
ATOM 1540 C C . THR B 1 42 ? -8.703 12.602 2.146 1 97.69 42 THR B C 1
ATOM 1542 O O . THR B 1 42 ? -8.789 12.156 3.291 1 97.69 42 THR B O 1
ATOM 1545 N N . LEU B 1 43 ? -8.898 13.906 1.903 1 98.25 43 LEU B N 1
ATOM 1546 C CA . LEU B 1 43 ? -8.922 14.914 2.959 1 98.25 43 LEU B CA 1
ATOM 1547 C C . LEU B 1 43 ? -10.328 15.477 3.146 1 98.25 43 LEU B C 1
ATOM 1549 O O . LEU B 1 43 ? -11.055 15.68 2.17 1 98.25 43 LEU B O 1
ATOM 1553 N N . HIS B 1 44 ? -10.602 15.688 4.406 1 97 44 HIS B N 1
ATOM 1554 C CA . HIS B 1 44 ? -11.695 16.609 4.695 1 97 44 HIS B CA 1
ATOM 1555 C C . HIS B 1 44 ? -11.406 18 4.152 1 97 44 HIS B C 1
ATOM 1557 O O . HIS B 1 44 ? -10.25 18.438 4.156 1 97 44 HIS B O 1
ATOM 1563 N N . PRO B 1 45 ? -12.43 18.719 3.717 1 94.06 45 PRO B N 1
ATOM 1564 C CA . PRO B 1 45 ? -12.203 20.031 3.133 1 94.06 45 PRO B CA 1
ATOM 1565 C C . PRO B 1 45 ? -11.484 20.984 4.086 1 94.06 45 PRO B C 1
ATOM 1567 O O . PRO B 1 45 ? -10.781 21.891 3.639 1 94.06 45 PRO B O 1
ATOM 1570 N N . GLU B 1 46 ? -11.617 20.781 5.348 1 95 46 GLU B N 1
ATOM 1571 C CA . GLU B 1 46 ? -10.992 21.656 6.34 1 95 46 GLU B CA 1
ATOM 1572 C C . GLU B 1 46 ? -9.844 20.953 7.051 1 95 46 GLU B C 1
ATOM 1574 O O . GLU B 1 46 ? -9.586 21.203 8.234 1 95 46 GLU B O 1
ATOM 1579 N N . ALA B 1 47 ? -9.258 20.047 6.371 1 98.19 47 ALA B N 1
ATOM 1580 C CA . ALA B 1 47 ? -8.18 19.281 6.977 1 98.19 47 ALA B CA 1
ATOM 1581 C C . ALA B 1 47 ? -7.031 20.172 7.418 1 98.19 47 ALA B C 1
ATOM 1583 O O . ALA B 1 47 ? -6.734 21.188 6.766 1 98.19 47 ALA B O 1
ATOM 1584 N N . ARG B 1 48 ? -6.387 19.828 8.531 1 98.44 48 ARG B N 1
ATOM 1585 C CA . ARG B 1 48 ? -5.234 20.531 9.078 1 98.44 48 ARG B CA 1
ATOM 1586 C C . ARG B 1 48 ? -4.031 19.609 9.211 1 98.44 48 ARG B C 1
ATOM 1588 O O . ARG B 1 48 ? -4.191 18.422 9.5 1 98.44 48 ARG B O 1
ATOM 1595 N N . PHE B 1 49 ? -2.889 20.188 9.125 1 97.75 49 PHE B N 1
ATOM 1596 C CA . PHE B 1 49 ? -1.631 19.453 9.203 1 97.75 49 PHE B CA 1
ATOM 1597 C C . PHE B 1 49 ? -0.721 20.047 10.266 1 97.75 49 PHE B C 1
ATOM 1599 O O . PHE B 1 49 ? -0.442 21.25 10.25 1 97.75 49 PHE B O 1
ATOM 1606 N N . HIS B 1 50 ? -0.317 19.219 11.141 1 97.44 50 HIS B N 1
ATOM 1607 C CA . HIS B 1 50 ? 0.62 19.594 12.195 1 97.44 50 HIS B CA 1
ATOM 1608 C C . HIS B 1 50 ? 2.025 19.078 11.891 1 97.44 50 HIS B C 1
ATOM 1610 O O . HIS B 1 50 ? 2.275 17.875 11.93 1 97.44 50 HIS B O 1
ATOM 1616 N N . LEU B 1 51 ? 2.904 19.938 11.688 1 93.12 51 LEU B N 1
ATOM 1617 C CA . LEU B 1 51 ? 4.234 19.625 11.172 1 93.12 51 LEU B CA 1
ATOM 1618 C C . LEU B 1 51 ? 5.223 19.438 12.32 1 93.12 51 LEU B C 1
ATOM 1620 O O . LEU B 1 51 ? 4.992 19.906 13.43 1 93.12 51 LEU B O 1
ATOM 1624 N N . PRO B 1 52 ? 6.32 18.781 12 1 87.75 52 PRO B N 1
ATOM 1625 C CA . PRO B 1 52 ? 7.324 18.531 13.031 1 87.75 52 PRO B CA 1
ATOM 1626 C C . PRO B 1 52 ? 7.906 19.812 13.625 1 87.75 52 PRO B C 1
ATOM 1628 O O . PRO B 1 52 ? 8.336 19.828 14.781 1 87.75 52 PRO B O 1
ATOM 1631 N N . ASN B 1 53 ? 7.93 20.812 12.852 1 85.81 53 ASN B N 1
ATOM 1632 C CA . ASN B 1 53 ? 8.516 22.062 13.336 1 85.81 53 ASN B CA 1
ATOM 1633 C C . ASN B 1 53 ? 7.539 22.812 14.227 1 85.81 53 ASN B C 1
ATOM 1635 O O . ASN B 1 53 ? 7.832 23.938 14.664 1 85.81 53 ASN B O 1
ATOM 1639 N N . GLY B 1 54 ? 6.352 22.312 14.445 1 90.44 54 GLY B N 1
ATOM 1640 C CA . GLY B 1 54 ? 5.379 22.906 15.352 1 90.44 54 GLY B CA 1
ATOM 1641 C C . GLY B 1 54 ? 4.297 23.703 14.633 1 90.44 54 GLY B C 1
ATOM 1642 O O . GLY B 1 54 ? 3.279 24.047 15.234 1 90.44 54 GLY B O 1
ATOM 1643 N N . ALA B 1 55 ? 4.441 23.969 13.383 1 92.69 55 ALA B N 1
ATOM 1644 C CA . ALA B 1 55 ? 3.453 24.734 12.617 1 92.69 55 ALA B CA 1
ATOM 1645 C C . ALA B 1 55 ? 2.217 23.891 12.32 1 92.69 55 ALA B C 1
ATOM 1647 O O . ALA B 1 55 ? 2.312 22.672 12.18 1 92.69 55 ALA B O 1
ATOM 1648 N N . THR B 1 56 ? 1.12 24.547 12.352 1 97.62 56 THR B N 1
ATOM 1649 C CA . THR B 1 56 ? -0.121 23.984 11.836 1 97.62 56 THR B CA 1
ATOM 1650 C C . THR B 1 56 ? -0.559 24.688 10.562 1 97.62 56 THR B C 1
ATOM 1652 O O . THR B 1 56 ? -0.655 25.922 10.539 1 97.62 56 THR B O 1
ATOM 1655 N N . VAL B 1 57 ? -0.835 23.922 9.508 1 97.19 57 VAL B N 1
ATOM 1656 C CA . VAL B 1 57 ? -1.113 24.578 8.227 1 97.19 57 VAL B CA 1
ATOM 1657 C C . VAL B 1 57 ? -2.381 23.984 7.613 1 97.19 57 VAL B C 1
ATOM 1659 O O . VAL B 1 57 ? -2.803 22.891 7.98 1 97.19 57 VAL B O 1
ATOM 1662 N N . SER B 1 58 ? -2.984 24.719 6.703 1 97.19 58 SER B N 1
ATOM 1663 C CA . SER B 1 58 ? -4.148 24.281 5.941 1 97.19 58 SER B CA 1
ATOM 1664 C C . SER B 1 58 ? -3.75 23.359 4.793 1 97.19 58 SER B C 1
ATOM 1666 O O . SER B 1 58 ? -2.561 23.188 4.52 1 97.19 58 SER B O 1
ATOM 1668 N N . SER B 1 59 ? -4.789 22.797 4.102 1 95.5 59 SER B N 1
ATOM 1669 C CA . SER B 1 59 ? -4.539 21.953 2.938 1 95.5 59 SER B CA 1
ATOM 1670 C C . SER B 1 59 ? -3.865 22.75 1.819 1 95.5 59 SER B C 1
ATOM 1672 O O . SER B 1 59 ? -3.002 22.219 1.113 1 95.5 59 SER B O 1
ATOM 1674 N N . ALA B 1 60 ? -4.297 23.984 1.685 1 93.75 60 ALA B N 1
ATOM 1675 C CA . ALA B 1 60 ? -3.713 24.828 0.644 1 93.75 60 ALA B CA 1
ATOM 1676 C C . ALA B 1 60 ? -2.229 25.062 0.902 1 93.75 60 ALA B C 1
ATOM 1678 O O . ALA B 1 60 ? -1.414 25.016 -0.021 1 93.75 60 ALA B O 1
ATOM 1679 N N . GLU B 1 61 ? -1.891 25.359 2.086 1 93.94 61 GLU B N 1
ATOM 1680 C CA . GLU B 1 61 ? -0.492 25.562 2.455 1 93.94 61 GLU B CA 1
ATOM 1681 C C . GLU B 1 61 ? 0.297 24.25 2.342 1 93.94 61 GLU B C 1
ATOM 1683 O O . GLU B 1 61 ? 1.451 24.266 1.908 1 93.94 61 GLU B O 1
ATOM 1688 N N . TRP B 1 62 ? -0.302 23.172 2.727 1 92.62 62 TRP B N 1
ATOM 1689 C CA . TRP B 1 62 ? 0.326 21.859 2.635 1 92.62 62 TRP B CA 1
ATOM 1690 C C . TRP B 1 62 ? 0.658 21.5 1.187 1 92.62 62 TRP B C 1
ATOM 1692 O O . TRP B 1 62 ? 1.739 20.984 0.898 1 92.62 62 TRP B O 1
ATOM 1702 N N . LYS B 1 63 ? -0.235 21.844 0.329 1 92 63 LYS B N 1
ATOM 1703 C CA . LYS B 1 63 ? 0.004 21.656 -1.098 1 92 63 LYS B CA 1
ATOM 1704 C C . LYS B 1 63 ? 1.321 22.297 -1.528 1 92 63 LYS B C 1
ATOM 1706 O O . LYS B 1 63 ? 2.135 21.656 -2.203 1 92 63 LYS B O 1
ATOM 1711 N N . HIS B 1 64 ? 1.564 23.453 -1.076 1 91.12 64 HIS B N 1
ATO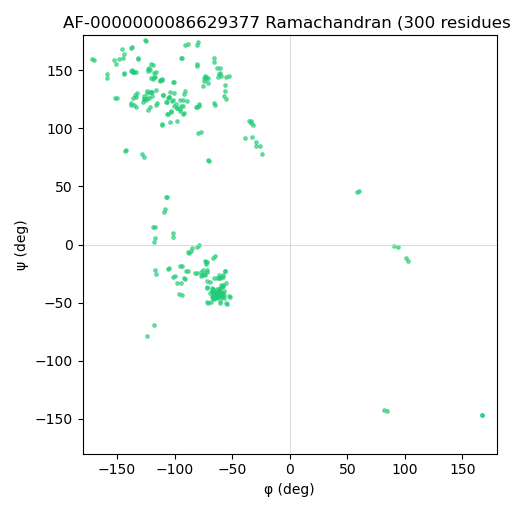M 1712 C CA . HIS B 1 64 ? 2.775 24.172 -1.442 1 91.12 64 HIS B CA 1
ATOM 1713 C C . HIS B 1 64 ? 4.016 23.5 -0.866 1 91.12 64 HIS B C 1
ATOM 1715 O O . HIS B 1 64 ? 5.035 23.375 -1.55 1 91.12 64 HIS B O 1
ATOM 1721 N N . ILE B 1 65 ? 3.896 23.062 0.296 1 86.31 65 ILE B N 1
ATOM 1722 C CA . ILE B 1 65 ? 5.035 22.469 0.983 1 86.31 65 ILE B CA 1
ATOM 1723 C C . ILE B 1 65 ? 5.422 21.156 0.302 1 86.31 65 ILE B C 1
ATOM 1725 O O . ILE B 1 65 ? 6.594 20.938 -0.012 1 86.31 65 ILE B O 1
ATOM 1729 N N . VAL B 1 66 ? 4.457 20.344 0.003 1 86.94 66 VAL B N 1
ATOM 1730 C CA . VAL B 1 66 ? 4.73 19 -0.49 1 86.94 66 VAL B CA 1
ATOM 1731 C C . VAL B 1 66 ? 5.148 19.062 -1.957 1 86.94 66 VAL B C 1
ATOM 1733 O O . VAL B 1 66 ? 5.926 18.219 -2.424 1 86.94 66 VAL B O 1
ATOM 1736 N N . LEU B 1 67 ? 4.738 20.047 -2.715 1 85.69 67 LEU B N 1
ATOM 1737 C CA . LEU B 1 67 ? 5.035 20.109 -4.141 1 85.69 67 LEU B CA 1
ATOM 1738 C C . LEU B 1 67 ? 6.371 20.812 -4.387 1 85.69 67 LEU B C 1
ATOM 1740 O O . LEU B 1 67 ? 6.98 20.641 -5.441 1 85.69 67 LEU B O 1
ATOM 1744 N N . ASN B 1 68 ? 6.852 21.625 -3.512 1 81.25 68 ASN B N 1
ATOM 1745 C CA . ASN B 1 68 ? 8.016 22.453 -3.809 1 81.25 68 ASN B CA 1
ATOM 1746 C C . ASN B 1 68 ? 9.312 21.781 -3.352 1 81.25 68 ASN B C 1
ATOM 1748 O O . ASN B 1 68 ? 10.391 22.141 -3.814 1 81.25 68 ASN B O 1
ATOM 1752 N N . ASP B 1 69 ? 9.328 20.891 -2.561 1 79 69 ASP B N 1
ATOM 1753 C CA . ASP B 1 69 ? 10.562 20.281 -2.062 1 79 69 ASP B CA 1
ATOM 1754 C C . ASP B 1 69 ? 10.406 18.781 -1.884 1 79 69 ASP B C 1
ATOM 1756 O O . ASP B 1 69 ? 10.328 18.281 -0.756 1 79 69 ASP B O 1
ATOM 1760 N N . GLN B 1 70 ? 10.555 18.156 -3.027 1 86.25 70 GLN B N 1
ATOM 1761 C CA . GLN B 1 70 ? 10.383 16.703 -2.996 1 86.25 70 GLN B CA 1
ATOM 1762 C C . GLN B 1 70 ? 11.68 15.992 -3.375 1 86.25 70 GLN B C 1
ATOM 1764 O O . GLN B 1 70 ? 12.469 16.516 -4.168 1 86.25 70 GLN B O 1
ATOM 1769 N N . ALA B 1 71 ? 11.914 14.891 -2.752 1 92.94 71 ALA B N 1
ATOM 1770 C CA . ALA B 1 71 ? 12.945 13.984 -3.268 1 92.94 71 ALA B CA 1
ATOM 1771 C C . ALA B 1 71 ? 12.602 13.516 -4.68 1 92.94 71 ALA B C 1
ATOM 1773 O O . ALA B 1 71 ? 11.438 13.523 -5.078 1 92.94 71 ALA B O 1
ATOM 1774 N N . LYS B 1 72 ? 13.617 13.195 -5.492 1 94.69 72 LYS B N 1
ATOM 1775 C CA . LYS B 1 72 ? 13.406 12.703 -6.852 1 94.69 72 LYS B CA 1
ATOM 1776 C C . LYS B 1 72 ? 12.594 11.406 -6.848 1 94.69 72 LYS B C 1
ATOM 1778 O O . LYS B 1 72 ? 11.812 11.156 -7.773 1 94.69 72 LYS B O 1
ATOM 1783 N N . TYR B 1 73 ? 12.82 10.625 -5.848 1 97.44 73 TYR B N 1
ATOM 1784 C CA . TYR B 1 73 ? 12.078 9.406 -5.574 1 97.44 73 TYR B CA 1
ATOM 1785 C C . TYR B 1 73 ? 11.727 9.297 -4.094 1 97.44 73 TYR B C 1
ATOM 1787 O O . TYR B 1 73 ? 12.609 9.414 -3.234 1 97.44 73 TYR B O 1
ATOM 1795 N N . ILE B 1 74 ? 10.461 9.109 -3.803 1 97.5 74 ILE B N 1
ATOM 1796 C CA . ILE B 1 74 ? 10.086 8.961 -2.402 1 97.5 74 ILE B CA 1
ATOM 1797 C C . ILE B 1 74 ? 8.828 8.094 -2.293 1 97.5 74 ILE B C 1
ATOM 1799 O O . ILE B 1 74 ? 7.863 8.297 -3.027 1 97.5 74 ILE B O 1
ATOM 1803 N N . ARG B 1 75 ? 8.859 7.043 -1.515 1 98.5 75 ARG B N 1
ATOM 1804 C CA . ARG B 1 75 ? 7.746 6.168 -1.175 1 98.5 75 ARG B CA 1
ATOM 1805 C C . ARG B 1 75 ? 7.598 6.031 0.336 1 98.5 75 ARG B C 1
ATOM 1807 O O . ARG B 1 75 ? 8.57 5.762 1.04 1 98.5 75 ARG B O 1
ATOM 1814 N N . HIS B 1 76 ? 6.41 6.27 0.853 1 98.38 76 HIS B N 1
ATOM 1815 C CA . HIS B 1 76 ? 6.102 6.008 2.254 1 98.38 76 HIS B CA 1
ATOM 1816 C C . HIS B 1 76 ? 5.473 4.633 2.434 1 98.38 76 HIS B C 1
ATOM 1818 O O . HIS B 1 76 ? 4.406 4.352 1.876 1 98.38 76 HIS B O 1
ATOM 1824 N N . HIS B 1 77 ? 6.125 3.826 3.172 1 98.44 77 HIS B N 1
ATOM 1825 C CA . HIS B 1 77 ? 5.688 2.473 3.494 1 98.44 77 HIS B CA 1
ATOM 1826 C C . HIS B 1 77 ? 5.008 2.422 4.859 1 98.44 77 HIS B C 1
ATOM 1828 O O . HIS B 1 77 ? 5.676 2.521 5.891 1 98.44 77 HIS B O 1
ATOM 1834 N N . LEU B 1 78 ? 3.664 2.287 4.852 1 98.38 78 LEU B N 1
ATOM 1835 C CA . LEU B 1 78 ? 2.973 2.064 6.117 1 98.38 78 LEU B CA 1
ATOM 1836 C C . LEU B 1 78 ? 3.162 0.627 6.594 1 98.38 78 LEU B C 1
ATOM 1838 O O . LEU B 1 78 ? 3.039 -0.313 5.805 1 98.38 78 LEU B O 1
ATOM 1842 N N . THR B 1 79 ? 3.43 0.479 7.832 1 96.94 79 THR B N 1
ATOM 1843 C CA . THR B 1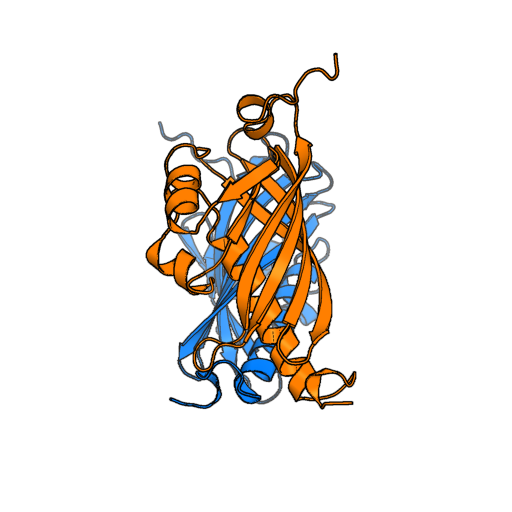 79 ? 3.689 -0.855 8.359 1 96.94 79 THR B CA 1
ATOM 1844 C C . THR B 1 79 ? 2.654 -1.228 9.414 1 96.94 79 THR B C 1
ATOM 1846 O O . THR B 1 79 ? 1.688 -1.937 9.125 1 96.94 79 THR B O 1
ATOM 1849 N N . THR B 1 80 ? 2.699 -0.556 10.578 1 96.5 80 THR B N 1
ATOM 1850 C CA . THR B 1 80 ? 1.788 -0.818 11.688 1 96.5 80 THR B CA 1
ATOM 1851 C C . THR B 1 80 ? 0.751 0.294 11.812 1 96.5 80 THR B C 1
ATOM 1853 O O . THR B 1 80 ? 1.103 1.474 11.883 1 96.5 80 THR B O 1
ATOM 1856 N N . ILE B 1 81 ? -0.57 -0.141 11.805 1 98.06 81 ILE B N 1
ATOM 1857 C CA . ILE B 1 81 ? -1.663 0.819 11.914 1 98.06 81 ILE B CA 1
ATOM 1858 C C . ILE B 1 81 ? -2.588 0.419 13.062 1 98.06 81 ILE B C 1
ATOM 1860 O O . ILE B 1 81 ? -3.064 -0.717 13.117 1 98.06 81 ILE B O 1
ATOM 1864 N N . VAL B 1 82 ? -2.803 1.37 13.992 1 98 82 VAL B N 1
ATOM 1865 C CA . VAL B 1 82 ? -3.752 1.199 15.094 1 98 82 VAL B CA 1
ATOM 1866 C C . VAL B 1 82 ? -4.879 2.219 14.961 1 98 82 VAL B C 1
ATOM 1868 O O . VAL B 1 82 ? -4.629 3.408 14.75 1 98 82 VAL B O 1
ATOM 1871 N N . ILE B 1 83 ? -6.164 1.768 15.094 1 98.19 83 ILE B N 1
ATOM 1872 C CA . ILE B 1 83 ? -7.316 2.643 14.93 1 98.19 83 ILE B CA 1
ATOM 1873 C C . ILE B 1 83 ? -8.188 2.586 16.188 1 98.19 83 ILE B C 1
ATOM 1875 O O . ILE B 1 83 ? -8.547 1.502 16.641 1 98.19 83 ILE B O 1
ATOM 1879 N N . ASP B 1 84 ? -8.453 3.725 16.734 1 97.19 84 ASP B N 1
ATOM 1880 C CA . ASP B 1 84 ? -9.352 3.881 17.875 1 97.19 84 ASP B CA 1
ATOM 1881 C C . ASP B 1 84 ? -10.516 4.812 17.531 1 97.19 84 ASP B C 1
ATOM 1883 O O . ASP B 1 84 ? -10.305 5.914 17.016 1 97.19 84 ASP B O 1
ATOM 1887 N N . PHE B 1 85 ? -11.68 4.355 17.844 1 97.44 85 PHE B N 1
ATOM 1888 C CA . PHE B 1 85 ? -12.852 5.215 17.688 1 97.44 85 PHE B CA 1
ATOM 1889 C C . PHE B 1 85 ? -13.133 5.965 18.984 1 97.44 85 PHE B C 1
ATOM 1891 O O . PHE B 1 85 ? -13.555 5.367 19.984 1 97.44 85 PHE B O 1
ATOM 1898 N N . THR B 1 86 ? -12.961 7.273 18.938 1 96.75 86 THR B N 1
ATOM 1899 C CA . THR B 1 86 ? -13.156 8.078 20.141 1 96.75 86 THR B CA 1
ATOM 1900 C C . THR B 1 86 ? -14.594 8.586 20.219 1 96.75 86 THR B C 1
ATOM 1902 O O . THR B 1 86 ? -15.094 8.875 21.312 1 96.75 86 THR B O 1
ATOM 1905 N N . LYS B 1 87 ? -15.258 8.789 19.156 1 96.88 87 LYS B N 1
ATOM 1906 C CA . LYS B 1 87 ? -16.688 9.062 18.953 1 96.88 87 LYS B CA 1
ATOM 1907 C C . LYS B 1 87 ? -17.219 8.281 17.766 1 96.88 87 LYS B C 1
ATOM 1909 O O . LYS B 1 87 ? -16.469 7.641 17.031 1 96.88 87 LYS B O 1
ATOM 1914 N N . ASP B 1 88 ? -18.5 8.266 17.625 1 96.19 88 ASP B N 1
ATOM 1915 C CA . ASP B 1 88 ? -19.094 7.582 16.484 1 96.19 88 ASP B CA 1
ATOM 1916 C C . ASP B 1 88 ? -18.609 8.188 15.172 1 96.19 88 ASP B C 1
ATOM 1918 O O . ASP B 1 88 ? -18.547 7.5 14.156 1 96.19 88 ASP B O 1
ATOM 1922 N N . THR B 1 89 ? -18.281 9.445 15.242 1 97 89 THR B N 1
ATOM 1923 C CA . THR B 1 89 ? -17.938 10.156 14.016 1 97 89 THR B CA 1
ATOM 1924 C C . THR B 1 89 ? -16.484 10.633 14.055 1 97 89 THR B C 1
ATOM 1926 O O . THR B 1 89 ? -16.094 11.539 13.32 1 97 89 THR B O 1
ATOM 1929 N N . VAL B 1 90 ? -15.648 10.102 14.992 1 98.12 90 VAL B N 1
ATOM 1930 C CA . VAL B 1 90 ? -14.242 10.477 15.086 1 98.12 90 VAL B CA 1
ATOM 1931 C C . VAL B 1 90 ? -13.391 9.234 15.344 1 98.12 90 VAL B C 1
ATOM 1933 O O . VAL B 1 90 ? -13.617 8.508 16.312 1 98.12 90 VAL B O 1
ATOM 1936 N N . ALA B 1 91 ? -12.492 9.008 14.484 1 98.56 91 ALA B N 1
ATOM 1937 C CA . ALA B 1 91 ? -11.508 7.953 14.672 1 98.56 91 ALA B CA 1
ATOM 1938 C C . ALA B 1 91 ? -10.086 8.523 14.68 1 98.56 91 ALA B C 1
ATOM 1940 O O . ALA B 1 91 ? -9.789 9.477 13.953 1 98.56 91 ALA B O 1
ATOM 1941 N N . GLN B 1 92 ? -9.258 7.969 15.5 1 98.69 92 GLN B N 1
ATOM 1942 C CA . GLN B 1 92 ? -7.82 8.227 15.508 1 98.69 92 GLN B CA 1
ATOM 1943 C C . GLN B 1 92 ? -7.047 7.031 14.961 1 98.69 92 GLN B C 1
ATOM 1945 O O . GLN B 1 92 ? -7.246 5.898 15.406 1 98.69 92 GLN B O 1
ATOM 1950 N N . ALA B 1 93 ? -6.293 7.25 13.953 1 98.81 93 ALA B N 1
ATOM 1951 C CA . ALA B 1 93 ? -5.418 6.207 13.422 1 98.81 93 ALA B CA 1
ATOM 1952 C C . ALA B 1 93 ? -3.949 6.59 13.586 1 98.81 93 ALA B C 1
ATOM 1954 O O . ALA B 1 93 ? -3.523 7.652 13.125 1 98.81 93 ALA B O 1
ATOM 1955 N N . SER B 1 94 ? -3.154 5.816 14.258 1 98.69 94 SER B N 1
ATOM 1956 C CA . SER B 1 94 ? -1.701 5.922 14.344 1 98.69 94 SER B CA 1
ATOM 1957 C C . SER B 1 94 ? -1.019 4.926 13.414 1 98.69 94 SER B C 1
ATOM 1959 O O . SER B 1 94 ? -1.243 3.717 13.516 1 98.69 94 SER B O 1
ATOM 1961 N N . ALA B 1 95 ? -0.248 5.477 12.469 1 98.69 95 ALA B N 1
ATOM 1962 C CA . ALA B 1 95 ? 0.414 4.633 11.477 1 98.69 95 ALA B CA 1
ATOM 1963 C C . ALA B 1 95 ? 1.928 4.82 11.516 1 98.69 95 ALA B C 1
ATOM 1965 O O . ALA B 1 95 ? 2.426 5.938 11.344 1 98.69 95 ALA B O 1
ATOM 1966 N N . GLN B 1 96 ? 2.652 3.744 11.812 1 98.56 96 GLN B N 1
ATOM 1967 C CA . GLN B 1 96 ? 4.105 3.775 11.672 1 98.56 96 GLN B CA 1
ATOM 1968 C C . GLN B 1 96 ? 4.516 3.715 10.203 1 98.56 96 GLN B C 1
ATOM 1970 O O . GLN B 1 96 ? 3.875 3.031 9.398 1 98.56 96 GLN B O 1
ATOM 1975 N N . PHE B 1 97 ? 5.566 4.496 9.844 1 98.31 97 PHE B N 1
ATOM 1976 C CA . PHE B 1 97 ? 5.98 4.48 8.445 1 98.31 97 PHE B CA 1
ATOM 1977 C C . PHE B 1 97 ? 7.5 4.41 8.336 1 98.31 97 PHE B C 1
ATOM 1979 O O . PHE B 1 97 ? 8.219 4.852 9.234 1 98.31 97 PHE B O 1
ATOM 1986 N N . LEU B 1 98 ? 8.008 3.754 7.266 1 98.19 98 LEU B N 1
ATOM 1987 C CA . LEU B 1 98 ? 9.352 3.824 6.711 1 98.19 98 LEU B CA 1
ATOM 1988 C C . LEU B 1 98 ? 9.344 4.516 5.355 1 98.19 98 LEU B C 1
ATOM 1990 O O . LEU B 1 98 ? 8.43 4.312 4.555 1 98.19 98 LEU B O 1
ATOM 1994 N N . THR B 1 99 ? 10.375 5.289 5.133 1 98.12 99 THR B N 1
ATOM 1995 C CA . THR B 1 99 ? 10.414 6.02 3.871 1 98.12 99 THR B CA 1
ATOM 1996 C C . THR B 1 99 ? 11.648 5.629 3.061 1 98.12 99 THR B C 1
ATOM 1998 O O . THR B 1 99 ? 12.758 5.609 3.59 1 98.12 99 THR B O 1
ATOM 2001 N N . VAL B 1 100 ? 11.438 5.242 1.763 1 98.12 100 VAL B N 1
ATOM 2002 C CA . VAL B 1 100 ? 12.516 5.031 0.804 1 98.12 100 VAL B CA 1
ATOM 2003 C C . VAL B 1 100 ? 12.641 6.246 -0.112 1 98.12 100 VAL B C 1
ATOM 2005 O O . VAL B 1 100 ? 11.633 6.766 -0.603 1 98.12 100 VAL B O 1
ATOM 2008 N N . THR B 1 101 ? 13.898 6.758 -0.262 1 97.56 101 THR B N 1
ATOM 2009 C CA . THR B 1 101 ? 14.188 7.793 -1.246 1 97.56 101 THR B CA 1
ATOM 2010 C C . THR B 1 101 ? 15.32 7.359 -2.174 1 97.56 101 THR B C 1
ATOM 2012 O O . THR B 1 101 ? 15.844 6.254 -2.045 1 97.56 101 THR B O 1
ATOM 2015 N N . ASP B 1 102 ? 15.547 8.266 -3.174 1 96.62 102 ASP B N 1
ATOM 2016 C CA . 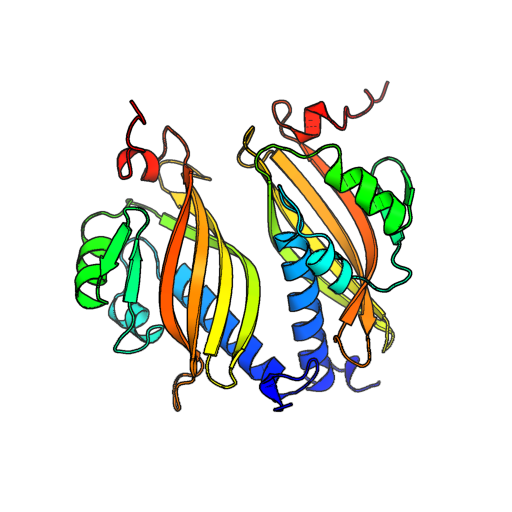ASP B 1 102 ? 16.688 8.008 -4.062 1 96.62 102 ASP B CA 1
ATOM 2017 C C . ASP B 1 102 ? 18 8.094 -3.303 1 96.62 102 ASP B C 1
ATOM 2019 O O . ASP B 1 102 ? 19.031 7.625 -3.791 1 96.62 102 ASP B O 1
ATOM 2023 N N . TRP B 1 103 ? 18 8.562 -2.047 1 95.44 103 TRP B N 1
ATOM 2024 C CA . TRP B 1 103 ? 19.234 8.742 -1.269 1 95.44 103 TRP B CA 1
ATOM 2025 C C . TRP B 1 103 ? 19.469 7.559 -0.342 1 95.44 103 TRP B C 1
ATOM 2027 O O . TRP B 1 103 ? 20.609 7.207 -0.056 1 95.44 103 TRP B O 1
ATOM 2037 N N . SER B 1 104 ? 18.359 6.988 0.13 1 95.56 104 SER B N 1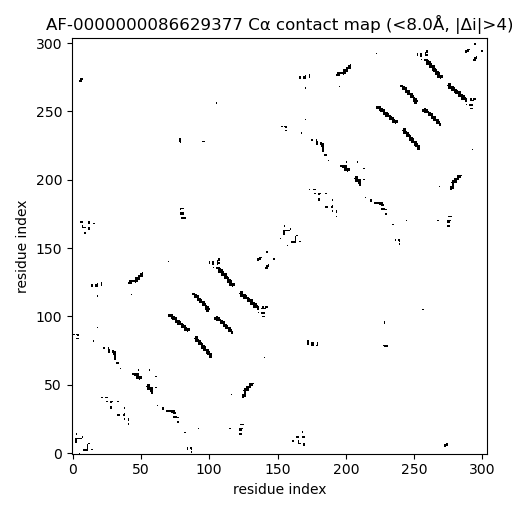
ATOM 2038 C CA . SER B 1 104 ? 18.469 5.961 1.158 1 95.56 104 SER B CA 1
ATOM 2039 C C . SER B 1 104 ? 17.219 5.086 1.203 1 95.56 104 SER B C 1
ATOM 2041 O O . SER B 1 104 ? 16.109 5.586 1.065 1 95.56 104 SER B O 1
ATOM 2043 N N . THR B 1 105 ? 17.344 3.771 1.457 1 95.19 105 THR B N 1
ATOM 2044 C CA . THR B 1 105 ? 16.219 2.844 1.536 1 95.19 105 THR B CA 1
ATOM 2045 C C . THR B 1 105 ? 15.453 3.031 2.844 1 95.19 105 THR B C 1
ATOM 2047 O O . THR B 1 105 ? 14.297 2.602 2.965 1 95.19 105 THR B O 1
ATOM 2050 N N . CYS B 1 106 ? 16.016 3.5 3.83 1 96.38 106 CYS B N 1
ATOM 2051 C CA . CYS B 1 106 ? 15.352 3.953 5.043 1 96.38 106 CYS B CA 1
ATOM 2052 C C . CYS B 1 106 ? 15.758 5.383 5.387 1 96.38 106 CYS B C 1
ATOM 2054 O O . CYS B 1 106 ? 16.516 5.609 6.332 1 96.38 106 CYS B O 1
ATOM 2056 N N . ASP B 1 107 ? 15.195 6.258 4.641 1 97.31 107 ASP B N 1
ATOM 2057 C CA . ASP B 1 107 ? 15.602 7.66 4.676 1 97.31 107 ASP B CA 1
ATOM 2058 C C . ASP B 1 107 ? 15.148 8.328 5.973 1 97.31 107 ASP B C 1
ATOM 2060 O O . ASP B 1 107 ? 15.922 9.055 6.609 1 97.31 107 ASP B O 1
ATOM 2064 N N . HIS B 1 108 ? 13.922 8.188 6.336 1 96.81 108 HIS B N 1
ATOM 2065 C CA . HIS B 1 108 ? 13.344 8.68 7.582 1 96.81 108 HIS B CA 1
ATOM 2066 C C . HIS B 1 108 ? 12.164 7.832 8.023 1 96.81 108 HIS B C 1
ATOM 2068 O O . HIS B 1 108 ? 11.625 7.055 7.23 1 96.81 108 HIS B O 1
ATOM 2074 N N . TRP B 1 109 ? 11.844 7.891 9.289 1 97.94 109 TRP B N 1
ATOM 2075 C CA . TRP B 1 109 ? 10.789 7.07 9.867 1 97.94 109 TRP B CA 1
ATOM 2076 C C . TRP B 1 109 ? 10.109 7.797 11.023 1 97.94 109 TRP B C 1
ATOM 2078 O O . TRP B 1 109 ? 10.648 8.781 11.547 1 97.94 109 TRP B O 1
ATOM 2088 N N . GLY B 1 110 ? 8.945 7.359 11.328 1 97.75 110 GLY B N 1
ATOM 2089 C CA . GLY B 1 110 ? 8.18 7.906 12.438 1 97.75 110 GLY B CA 1
ATOM 2090 C C . GLY B 1 110 ? 6.727 7.465 12.43 1 97.75 110 GLY B C 1
ATOM 2091 O O . GLY B 1 110 ? 6.426 6.309 12.117 1 97.75 110 GLY B O 1
ATOM 2092 N N . GLU B 1 111 ? 5.914 8.414 12.914 1 98.25 111 GLU B N 1
ATOM 2093 C CA . GLU B 1 111 ? 4.492 8.117 13.07 1 98.25 111 GLU B CA 1
ATOM 2094 C C . GLU B 1 111 ? 3.627 9.227 12.492 1 98.25 111 GLU B C 1
ATOM 2096 O O . GLU B 1 111 ? 3.898 10.414 12.703 1 98.25 111 GLU B O 1
ATOM 2101 N N . TRP B 1 112 ? 2.65 8.797 11.656 1 98.62 112 TRP B N 1
ATOM 2102 C CA . TRP B 1 112 ? 1.554 9.68 11.281 1 98.62 112 TRP B CA 1
ATOM 2103 C C . TRP B 1 112 ? 0.336 9.453 12.172 1 98.62 112 TRP B C 1
ATOM 2105 O O . TRP B 1 112 ? -0.138 8.32 12.305 1 98.62 112 TRP B O 1
ATOM 2115 N N . GLN B 1 113 ? -0.085 10.461 12.758 1 98.69 113 GLN B N 1
ATOM 2116 C CA . GLN B 1 113 ? -1.309 10.414 13.547 1 98.69 113 GLN B CA 1
ATOM 2117 C C . GLN B 1 113 ? -2.461 11.109 12.828 1 98.69 113 GLN B C 1
ATOM 2119 O O . GLN B 1 113 ? -2.469 12.336 12.703 1 98.69 113 GLN B O 1
ATOM 2124 N N . PHE B 1 114 ? -3.402 10.344 12.445 1 98.88 114 PHE B N 1
ATOM 2125 C CA . PHE B 1 114 ? -4.551 10.844 11.703 1 98.88 114 PHE B CA 1
ATOM 2126 C C . PHE B 1 114 ? -5.758 11.008 12.617 1 98.88 114 PHE B C 1
ATOM 2128 O O . PHE B 1 114 ? -5.996 10.18 13.492 1 98.88 114 PHE B O 1
ATOM 2135 N N . THR B 1 115 ? -6.484 12.039 12.43 1 98.88 115 THR B N 1
ATOM 2136 C CA . THR B 1 115 ? -7.891 12.117 12.812 1 98.88 115 THR B CA 1
ATOM 2137 C C . THR B 1 115 ? -8.797 12.016 11.594 1 98.88 115 THR B C 1
ATOM 2139 O O . THR B 1 115 ? -8.57 12.695 10.586 1 98.88 115 THR B O 1
ATOM 2142 N N . LEU B 1 116 ? -9.758 11.086 11.656 1 98.75 116 LEU B N 1
ATOM 2143 C CA . LEU B 1 116 ? -10.641 10.875 10.516 1 98.75 116 LEU B CA 1
ATOM 2144 C C . LEU B 1 116 ? -12.102 11.055 10.914 1 98.75 116 LEU B C 1
ATOM 21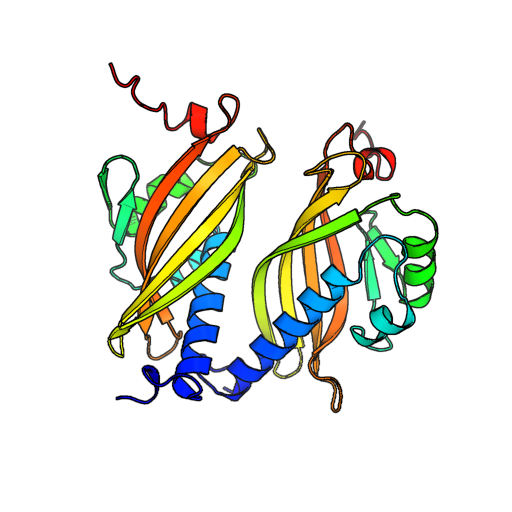46 O O . LEU B 1 116 ? -12.469 10.781 12.062 1 98.75 116 LEU B O 1
ATOM 2150 N N . ALA B 1 117 ? -12.883 11.508 9.953 1 98.19 117 ALA B N 1
ATOM 2151 C CA . ALA B 1 117 ? -14.328 11.672 10.102 1 98.19 117 ALA B CA 1
ATOM 2152 C C . ALA B 1 117 ? -15.07 11.102 8.891 1 98.19 117 ALA B C 1
ATOM 2154 O O . ALA B 1 117 ? -14.562 11.141 7.77 1 98.19 117 ALA B O 1
ATOM 2155 N N . PRO B 1 118 ? -16.234 10.633 9.18 1 96.25 118 PRO B N 1
ATOM 2156 C CA . PRO B 1 118 ? -17 10.078 8.055 1 96.25 118 PRO B CA 1
ATOM 2157 C C . PRO B 1 118 ? -17.547 11.164 7.125 1 96.25 118 PRO B C 1
ATOM 2159 O O . PRO B 1 118 ? -17.828 12.273 7.57 1 96.25 118 PRO B O 1
ATOM 2162 N N . ASP B 1 119 ? -17.562 10.781 5.82 1 94.38 119 ASP B N 1
ATOM 2163 C CA . ASP B 1 119 ? -18.203 11.562 4.754 1 94.38 119 ASP B CA 1
ATOM 2164 C C . ASP B 1 119 ? -19.344 10.781 4.105 1 94.38 119 ASP B C 1
ATOM 2166 O O . ASP B 1 119 ? -19.25 9.562 3.945 1 94.38 119 ASP B O 1
ATOM 2170 N N . ALA B 1 120 ? -20.344 11.406 3.666 1 89.12 120 ALA B N 1
ATOM 2171 C CA . ALA B 1 120 ? -21.562 10.773 3.15 1 89.12 120 ALA B CA 1
ATOM 2172 C C . ALA B 1 120 ? -21.266 10 1.865 1 89.12 120 ALA B C 1
ATOM 2174 O O . ALA B 1 120 ? -21.875 8.961 1.606 1 89.12 120 ALA B O 1
ATOM 2175 N N . ASP B 1 121 ? -20.281 10.438 1.138 1 89.75 121 ASP B N 1
ATOM 2176 C CA . ASP B 1 121 ? -20.078 9.875 -0.197 1 89.75 121 ASP B CA 1
ATOM 2177 C C . ASP B 1 121 ? -18.734 9.164 -0.306 1 89.75 121 ASP B C 1
ATOM 2179 O O . ASP B 1 121 ? -18.562 8.281 -1.147 1 89.75 121 ASP B O 1
ATOM 2183 N N . LYS B 1 122 ? -17.812 9.531 0.567 1 91.31 122 LYS B N 1
ATOM 2184 C CA . LYS B 1 122 ? -16.438 9.125 0.276 1 91.31 122 LYS B CA 1
ATOM 2185 C C . LYS B 1 122 ? -15.891 8.203 1.363 1 91.31 122 LYS B C 1
ATOM 2187 O O . LYS B 1 122 ? -14.742 7.766 1.298 1 91.31 122 LYS B O 1
ATOM 2192 N N . GLY B 1 123 ? -16.75 7.902 2.332 1 93.69 123 GLY B N 1
ATOM 2193 C CA . GLY B 1 123 ? -16.266 7.125 3.461 1 93.69 123 GLY B CA 1
ATOM 2194 C C . GLY B 1 123 ? -15.617 7.973 4.535 1 93.69 123 GLY B C 1
ATOM 2195 O O . GLY B 1 123 ? -16.141 9.031 4.895 1 93.69 123 GLY B O 1
ATOM 2196 N N . TRP B 1 124 ? -14.555 7.457 5.168 1 97.25 124 TRP B N 1
ATOM 2197 C CA . TRP B 1 124 ? -13.852 8.211 6.203 1 97.25 124 TRP B CA 1
ATOM 2198 C C . TRP B 1 124 ? -12.711 9.023 5.609 1 97.25 124 TRP B C 1
ATOM 2200 O O . TRP B 1 124 ? -11.906 8.508 4.832 1 97.25 124 TRP B O 1
ATOM 2210 N N . LEU B 1 125 ? -12.648 10.312 5.988 1 98.44 125 LEU B N 1
ATOM 2211 C CA . LEU B 1 125 ? -11.664 11.242 5.43 1 98.44 125 LEU B CA 1
ATOM 2212 C C . LEU B 1 125 ? -10.781 11.82 6.531 1 98.44 125 LEU B C 1
ATOM 2214 O O . LEU B 1 125 ? -11.211 11.938 7.68 1 98.44 125 LEU B O 1
ATOM 2218 N N . ILE B 1 126 ? -9.609 12.242 6.184 1 98.81 126 ILE B N 1
ATOM 2219 C CA . ILE B 1 126 ? -8.641 12.797 7.121 1 98.81 126 ILE B CA 1
ATOM 2220 C C . ILE B 1 126 ? -9 14.242 7.449 1 98.81 126 ILE B C 1
ATOM 2222 O O . ILE B 1 126 ? -9.047 15.094 6.559 1 98.81 126 ILE B O 1
ATOM 2226 N N . SER B 1 127 ? -9.211 14.492 8.656 1 98.62 127 SER B N 1
ATOM 2227 C CA . SER B 1 127 ? -9.484 15.859 9.094 1 98.62 127 SER B CA 1
ATOM 2228 C C . SER B 1 127 ? -8.25 16.5 9.711 1 98.62 127 SER B C 1
ATOM 2230 O O . SER B 1 127 ? -8.125 17.719 9.734 1 98.62 127 SER B O 1
ATOM 2232 N N . GLU B 1 128 ? -7.375 15.703 10.281 1 98.69 128 GLU B N 1
ATOM 2233 C CA . GLU B 1 128 ? -6.09 16.172 10.789 1 98.69 128 GLU B CA 1
ATOM 2234 C C . GLU B 1 128 ? -4.996 15.141 10.57 1 98.69 128 GLU B C 1
ATOM 2236 O O . GLU B 1 128 ? -5.25 13.938 10.633 1 98.69 128 GLU B O 1
ATOM 2241 N N . LEU B 1 129 ? -3.83 15.633 10.359 1 98.75 129 LEU B N 1
ATOM 2242 C CA . LEU B 1 129 ? -2.631 14.797 10.328 1 98.75 129 LEU B CA 1
ATOM 2243 C C . LEU B 1 129 ? -1.5 15.453 11.117 1 98.75 129 LEU B C 1
ATOM 2245 O O . LEU B 1 129 ? -1.121 16.594 10.844 1 98.75 129 LEU B O 1
ATOM 2249 N N . LYS B 1 130 ? -1.062 14.75 12.109 1 98.44 130 LYS B N 1
ATOM 2250 C CA . LYS B 1 130 ? 0.149 15.125 12.836 1 98.44 130 LYS B CA 1
ATOM 2251 C C . LYS B 1 130 ? 1.329 14.25 12.414 1 98.44 130 LYS B C 1
ATOM 2253 O O . LYS B 1 130 ? 1.269 13.023 12.523 1 98.44 130 LYS B O 1
ATOM 2258 N N . ILE B 1 131 ? 2.342 14.914 11.969 1 96.69 131 ILE B N 1
ATOM 2259 C CA . ILE B 1 131 ? 3.531 14.211 11.5 1 96.69 131 ILE B CA 1
ATOM 2260 C C . ILE B 1 131 ? 4.582 14.18 12.609 1 96.69 131 ILE B C 1
ATOM 2262 O O . ILE B 1 131 ? 5.047 15.227 13.062 1 96.69 131 ILE B O 1
ATOM 2266 N N . GLN B 1 132 ? 4.914 13.023 13.047 1 96.19 132 GLN B N 1
ATOM 2267 C CA . GLN B 1 132 ? 5.969 12.828 14.031 1 96.19 132 GLN B CA 1
ATOM 2268 C C . GLN B 1 132 ? 7.184 12.141 13.406 1 96.19 132 GLN B C 1
ATOM 2270 O O . GLN B 1 132 ? 7.176 10.93 13.188 1 96.19 132 GLN B O 1
ATOM 2275 N N . LEU B 1 133 ? 8.219 12.93 13.148 1 95.25 133 LEU B N 1
ATOM 2276 C CA . LEU B 1 133 ? 9.477 12.391 12.656 1 95.25 133 LEU B CA 1
ATOM 2277 C C . LEU B 1 133 ? 10.32 11.844 13.797 1 95.25 133 LEU B C 1
ATOM 2279 O O . LEU B 1 133 ? 10.727 12.586 14.688 1 95.25 133 LEU B O 1
ATOM 2283 N N . GLU B 1 134 ? 10.648 10.586 13.844 1 96.31 134 GLU B N 1
ATOM 2284 C CA . GLU B 1 134 ? 11.312 9.945 14.977 1 96.31 134 GLU B CA 1
ATOM 2285 C C . GLU B 1 134 ? 12.781 9.656 14.664 1 96.31 134 GLU B C 1
ATOM 2287 O O . GLU B 1 134 ? 13.578 9.422 15.578 1 96.31 134 GLU B O 1
ATOM 2292 N N . GLY B 1 135 ? 13.195 9.586 13.391 1 96.69 135 GLY B N 1
ATOM 2293 C CA . GLY B 1 135 ? 14.586 9.398 13 1 96.69 135 GLY B CA 1
ATOM 2294 C C . GLY B 1 135 ? 14.82 9.602 11.516 1 96.69 135 GLY B C 1
ATOM 2295 O O . GLY B 1 135 ? 13.875 9.602 10.727 1 96.69 135 GLY B O 1
ATOM 2296 N N . THR B 1 136 ? 16.031 9.875 11.203 1 96.31 136 THR B N 1
ATOM 2297 C CA . THR B 1 136 ? 16.484 10.039 9.82 1 96.31 136 THR B CA 1
ATOM 2298 C C . THR B 1 136 ? 17.812 9.328 9.586 1 96.31 136 THR B C 1
ATOM 2300 O O . THR B 1 136 ? 18.578 9.117 10.531 1 96.31 136 THR B O 1
ATOM 2303 N N . ASP B 1 137 ? 18.031 8.836 8.398 1 96.81 137 ASP B N 1
ATOM 2304 C CA . ASP B 1 137 ? 19.391 8.555 7.941 1 96.81 137 ASP B CA 1
ATOM 2305 C C . ASP B 1 137 ? 20.203 9.844 7.828 1 96.81 137 ASP B C 1
ATOM 2307 O O . ASP B 1 137 ? 19.828 10.75 7.074 1 96.81 137 ASP B O 1
ATOM 2311 N N . PRO B 1 138 ? 21.297 9.898 8.586 1 95.88 138 PRO B N 1
ATOM 2312 C CA . PRO B 1 138 ? 22.078 11.141 8.539 1 95.88 138 PRO B CA 1
ATOM 2313 C C . PRO B 1 138 ? 22.516 11.508 7.125 1 95.88 138 PRO B C 1
ATOM 2315 O O . PRO B 1 138 ? 22.781 12.68 6.84 1 95.88 138 PRO B O 1
ATOM 2318 N N . LYS B 1 139 ? 22.578 10.547 6.227 1 95.5 139 LYS B N 1
ATOM 2319 C CA . LYS B 1 139 ? 22.969 10.812 4.848 1 95.5 139 LYS B CA 1
ATOM 2320 C C . LYS B 1 139 ? 21.75 10.867 3.93 1 95.5 139 LYS B C 1
ATOM 2322 O O . LYS B 1 139 ? 21.891 10.906 2.705 1 95.5 139 LYS B O 1
ATOM 2327 N N . GLY B 1 140 ? 20.609 10.875 4.5 1 96.25 140 GLY B N 1
ATOM 2328 C CA . GLY B 1 140 ? 19.375 10.812 3.729 1 96.25 140 GLY B CA 1
ATOM 2329 C C . GLY B 1 140 ? 18.844 12.188 3.359 1 96.25 140 GLY B C 1
ATOM 2330 O O . GLY B 1 140 ? 19.375 13.203 3.803 1 96.25 140 GLY B O 1
ATOM 2331 N N . TRP B 1 141 ? 17.844 12.125 2.539 1 95.31 141 TRP B N 1
ATOM 2332 C CA . TRP B 1 141 ? 17.172 13.312 2.037 1 95.31 141 TRP B CA 1
ATOM 2333 C C . TRP B 1 141 ? 16.562 14.117 3.182 1 95.31 141 TRP B C 1
ATOM 2335 O O . TRP B 1 141 ? 16.781 15.328 3.277 1 95.31 141 TRP B O 1
ATOM 2345 N N . ALA B 1 142 ? 15.844 13.477 4.07 1 93.38 142 ALA B N 1
ATOM 2346 C CA . ALA B 1 142 ? 15.133 14.18 5.133 1 93.38 142 ALA B CA 1
ATOM 2347 C C . ALA B 1 142 ? 16.094 14.906 6.059 1 93.38 142 ALA B C 1
ATOM 2349 O O . ALA B 1 142 ? 15.805 16.016 6.523 1 93.38 142 ALA B O 1
ATOM 2350 N N . ALA B 1 143 ? 17.219 14.211 6.359 1 93 143 ALA B N 1
ATOM 2351 C CA . ALA B 1 143 ? 18.219 14.852 7.199 1 93 143 ALA B CA 1
ATOM 2352 C C . ALA B 1 143 ? 18.703 16.172 6.582 1 93 143 ALA B C 1
ATOM 2354 O O . ALA B 1 143 ? 19 17.125 7.297 1 93 143 ALA B O 1
ATOM 2355 N N . SER B 1 144 ? 18.781 16.203 5.336 1 90.69 144 SER B N 1
ATOM 2356 C CA . SER B 1 144 ? 19.25 17.391 4.637 1 90.69 144 SER B CA 1
ATOM 2357 C C . SER B 1 144 ? 18.188 18.484 4.664 1 90.69 144 SER B C 1
ATOM 2359 O O . SER B 1 144 ? 18.516 19.672 4.531 1 90.69 144 SER B O 1
ATOM 2361 N N . LYS B 1 145 ? 16.953 18.125 4.777 1 85.44 145 LYS B N 1
ATOM 2362 C CA . LYS B 1 145 ? 15.844 19.078 4.691 1 85.44 145 LYS B CA 1
ATOM 2363 C C . LYS B 1 145 ? 15.438 19.578 6.078 1 85.44 145 LYS B C 1
ATOM 2365 O O . LYS B 1 145 ? 15.062 20.734 6.238 1 85.44 145 LYS B O 1
ATOM 2370 N N . TYR B 1 146 ? 15.391 18.578 6.977 1 77.75 146 TYR B N 1
ATOM 2371 C CA . TYR B 1 146 ? 14.828 18.906 8.281 1 77.75 146 TYR B CA 1
ATOM 2372 C C . TYR B 1 146 ? 15.914 19 9.344 1 77.75 146 TYR B C 1
ATOM 2374 O O . TYR B 1 146 ? 15.625 19.016 10.539 1 77.75 146 TYR B O 1
ATOM 2382 N N . LYS B 1 147 ? 17.125 19.578 9.125 1 60.84 147 LYS B N 1
ATOM 2383 C CA . LYS B 1 147 ? 18.219 19.734 10.07 1 60.84 147 LYS B CA 1
ATOM 2384 C C . LYS B 1 147 ? 17.719 19.844 11.5 1 60.84 147 LYS B C 1
ATOM 2386 O O . LYS B 1 147 ? 16.797 20.625 11.773 1 60.84 147 LYS B O 1
ATOM 2391 N N . HIS B 1 148 ? 17.562 18.609 12.188 1 50.41 148 HIS B N 1
ATOM 2392 C CA . HIS B 1 148 ? 17.406 18.672 13.633 1 50.41 148 HIS B CA 1
ATOM 2393 C C . HIS B 1 148 ? 18.203 19.828 14.227 1 50.41 148 HIS B C 1
ATOM 2395 O O . HIS B 1 148 ? 19.391 20 13.898 1 50.41 148 HIS B O 1
ATOM 2401 N N . GLY B 1 149 ? 17.641 20.859 14.633 1 39.53 149 GLY B N 1
ATOM 2402 C CA . GLY B 1 149 ? 18.328 21.75 15.555 1 39.53 149 GLY B CA 1
ATOM 2403 C C . GLY B 1 149 ? 19.25 21.031 16.531 1 39.53 149 GLY B C 1
ATOM 2404 O O . GLY B 1 149 ? 18.938 19.906 16.953 1 39.53 149 GLY B O 1
ATOM 2405 N N . GLU B 1 150 ? 20.609 21.062 16.375 1 37.69 150 GLU B N 1
ATOM 2406 C CA . GLU B 1 150 ? 21.516 20.797 17.5 1 37.69 150 GLU B CA 1
ATOM 2407 C C . GLU B 1 150 ? 20.844 21.094 18.828 1 37.69 150 GLU B C 1
ATOM 2409 O O . GLU B 1 150 ? 20.297 22.188 19.016 1 37.69 150 GLU B O 1
ATOM 2414 N N . SER B 1 151 ? 19.953 20.234 19.375 1 32.31 151 SER B N 1
ATOM 2415 C CA . SER B 1 151 ? 19.938 20.578 20.797 1 32.31 151 SER B CA 1
ATOM 2416 C C . SER B 1 151 ? 21.25 21.219 21.219 1 32.31 151 SER B C 1
ATOM 2418 O O . SER B 1 151 ? 22.312 20.594 21.125 1 32.31 151 SER B O 1
ATOM 2420 N N . LYS B 1 152 ? 21.375 22.531 21.016 1 27.86 152 LYS B N 1
ATOM 2421 C CA . LYS B 1 152 ? 22.359 23.172 21.875 1 27.86 152 LYS B CA 1
ATOM 2422 C C . LYS B 1 152 ? 22.188 22.75 23.328 1 27.86 152 LYS B C 1
ATOM 2424 O O . LYS B 1 152 ? 21.062 22.594 23.797 1 27.86 152 LYS B O 1
#

Radius of gyration: 20.21 Å; Cα contacts (8 Å, |Δi|>4): 637; chains: 2; bounding box: 49×51×46 Å

Solvent-accessible surface area (backbone atoms only — not comparable to full-atom values): 16023 Å² total; per-residue (Å²): 131,57,56,60,74,36,58,73,26,67,56,26,36,51,49,51,51,37,41,52,53,33,57,50,49,48,34,66,43,55,30,49,86,53,56,58,77,68,50,54,71,42,39,35,95,78,21,37,38,34,43,72,88,68,53,72,40,45,57,73,56,45,51,52,54,63,70,72,68,61,56,92,35,39,45,47,41,76,40,22,48,36,78,46,73,83,45,98,63,33,34,38,35,43,32,31,37,45,21,32,36,79,65,25,79,62,10,34,32,33,38,43,38,34,33,30,31,71,42,97,83,75,41,38,22,33,39,33,38,36,46,43,79,72,48,57,28,83,78,13,61,52,34,72,70,55,61,72,72,73,82,126,130,57,57,59,74,35,88,91,30,67,59,26,51,25,49,51,47,37,41,52,45,33,56,23,39,48,34,62,46,56,30,49,88,54,55,60,78,66,48,53,70,44,40,34,95,78,20,37,37,35,43,74,90,69,51,72,40,45,59,71,55,45,50,54,55,62,70,71,68,61,57,91,34,39,45,40,31,39,73,52,74,48,78,45,72,80,45,95,63,32,33,39,36,43,32,33,36,43,22,31,37,80,66,25,78,61,11,34,32,36,37,42,38,34,32,31,30,71,44,95,71,72,22,39,22,33,39,32,38,36,46,42,78,72,50,54,28,85,79,11,60,52,35,74,71,54,60,73,70,69,82,120

Sequence (304 aa):
MTAIQQPGSIERAIALASINATVHRYAYLARDNLDWDAFVKTLHPEARFHLPNGATVSSAEWKHIVLNDQAKYIRHHLTTIVIDFTKDTVAQASAQFLTVTDWSTCDHWGEWQFTLAPDADKGWLISELKIQLEGTDPKGWAASKYKHGESKMTAIQQPGSIERAIALASINATVHRYAYLARDNLDWDAFVKTLHPEARFHLPNGATVSSAEWKHIVLNDQAKYIRHHLTTIVIDFTKDTVAQASAQFLTVTDWSTCDHWGEWQFTLAPDADKGWLISELKIQLEGTDPKGWAASKYKHGESK

InterPro domains:
  IPR032710 NTF2-like domain superfamily [SSF54427] (10-134)
  IPR037401 SnoaL-like domain [PF13577] (15-129)

Organism: NCBI:txid1208366

Foldseek 3Di:
DDQLQDPPHPNVVVQVVLVVVLVVQLQAQLWPVRPVVSNCLQADQAAWEQEPVGDIDGPVVVVVVSHPQHAPTKGKAWDDKDWDDPDPFKIKIKTWIAMCGPFHHRFWIDIKIFIWGQDPPRGIHTRYIYDDTDDGDCRHDVCVVVVPPPPD/DDQLQDPPHPVVVQQVVLVVVLVVQLQAQLWPPRPVVSNCLQADQFAWEQEPVGDIDGPVVVVVVSHPDHAPTKGKAWDDWDWDDPDPFKIKIKTWIAMCGPFHHRFWIDIKIFIWGQDPPRGIHTRYIYDDTDDGDCRHDVCVVVVPPPPD

pLDDT: mean 93.19, std 11.62, range [25.81, 98.88]